Protein AF-A0A7S2PK66-F1 (afdb_monomer_lite)

Sequence (207 aa):
QGPIFVQNPDGTITEGVPAGLAGPPKPHRGRALGLGLGAAGDADSSSSRAASEPPAVSLQEEVDYMYTCHERIMLLLLLAQLSFEALYVLEYVLRIKDGTSAVELTAMYARLNPHPTLVTTILWGILTLEVVYGAVYYALAGQALWTKRSSSFKALANAGVVGIVGLALLAYVDKFNLIIFFAHLLSYLYARLHEDAAALRTGSCRG

Secondary structure (DSSP, 8-state):
-PPEEEE-TTS-EEEE--TT--PPPPP-----------------------S---HHHHHHHHHHHHHHHHHHHHHHHHHHHHHHHHHHHHHHHHHHHHSHHHHHHHHHTGGG---HHHHHHHHHHHHHHHHHHHHHHHHHHHHHHHH--HHHHHHHHHHHHHHHHHHHHHHHH-TTHHHHHHHHHHHHHHHHHHHHHHHHHHHTT--

Organism: NCBI:txid1333877

pLDDT: mean 77.22, std 13.09, range [43.47, 95.38]

Foldseek 3Di:
DDWDWDQDPVRDIDTDDPPPPPDDDDPDDDDDDDDDDDDDDDDDDPPPVDDDPPPVVVVVVVVVVVVVVVLVVLVVLLVVLVVLVVVVLVVLVVCLVVCVVLVVLCVVVVVVVDDSVVVSVVSVVLSVVLVVLSVVLVVLVVVCSVVVDPVSVVVSLVSLVVVLVSLVVVCVSDVSSVVSNVSSVVSNVSSVVVVVVVVVVVVVVPD

Radius of gyration: 30.43 Å; chains: 1; bounding box: 72×47×88 Å

Structure (mmCIF, N/CA/C/O backbone):
data_AF-A0A7S2PK66-F1
#
_entry.id   AF-A0A7S2PK66-F1
#
loop_
_atom_site.group_PDB
_atom_site.id
_atom_site.type_symbol
_atom_site.label_atom_id
_atom_site.label_alt_id
_atom_site.label_comp_id
_atom_site.label_asym_id
_atom_site.label_entity_id
_atom_site.label_seq_id
_atom_site.pdbx_PDB_ins_code
_atom_site.Cartn_x
_atom_site.Cartn_y
_atom_site.Cartn_z
_atom_site.occupancy
_atom_site.B_iso_or_equiv
_atom_site.auth_seq_id
_atom_site.auth_comp_id
_atom_site.auth_asym_id
_atom_site.auth_atom_id
_atom_site.pdbx_PDB_model_num
ATOM 1 N N . GLN A 1 1 ? -4.880 -1.751 51.197 1.00 59.69 1 GLN A N 1
ATOM 2 C CA . GLN A 1 1 ? -5.505 -3.076 51.008 1.00 59.69 1 GLN A CA 1
ATOM 3 C C . GLN A 1 1 ? -6.415 -2.948 49.801 1.00 59.69 1 GLN A C 1
ATOM 5 O O . GLN A 1 1 ? -7.199 -2.009 49.777 1.00 59.69 1 GLN A O 1
ATOM 10 N N . GLY A 1 2 ? -6.199 -3.759 48.765 1.00 70.44 2 GLY A N 1
ATOM 11 C CA . GLY A 1 2 ? -7.021 -3.725 47.551 1.00 70.44 2 GLY A CA 1
ATOM 12 C C . GLY A 1 2 ? -8.362 -4.445 47.751 1.00 70.44 2 GLY A C 1
ATOM 13 O O . GLY A 1 2 ? -8.483 -5.211 48.711 1.00 70.44 2 GLY A O 1
ATOM 14 N N . PRO A 1 3 ? -9.356 -4.198 46.883 1.00 74.88 3 PRO A N 1
ATOM 15 C CA . PRO A 1 3 ? -10.646 -4.882 46.930 1.00 74.88 3 PRO A CA 1
ATOM 16 C C . PRO A 1 3 ? -10.481 -6.390 46.682 1.00 74.88 3 PRO A C 1
ATOM 18 O O . PRO A 1 3 ? -9.683 -6.807 45.840 1.00 74.88 3 PRO A O 1
ATOM 21 N N . ILE A 1 4 ? -11.220 -7.206 47.438 1.00 79.38 4 ILE A N 1
ATOM 22 C CA . ILE A 1 4 ? -11.248 -8.667 47.298 1.00 79.38 4 ILE A CA 1
ATOM 23 C C . ILE A 1 4 ? -12.505 -9.029 46.512 1.00 79.38 4 ILE A C 1
ATOM 25 O O . ILE A 1 4 ? -13.609 -8.673 46.915 1.00 79.38 4 ILE A O 1
ATOM 29 N N . PHE A 1 5 ? -12.351 -9.754 45.409 1.00 86.56 5 PHE A N 1
ATOM 30 C CA . PHE A 1 5 ? -13.468 -10.230 44.596 1.00 86.56 5 PHE A CA 1
ATOM 31 C C . PHE A 1 5 ? -13.698 -11.719 44.848 1.00 86.56 5 PHE A C 1
ATOM 33 O O . PHE A 1 5 ? -12.747 -12.501 44.864 1.00 86.56 5 PHE A O 1
ATOM 40 N N . VAL A 1 6 ? -14.957 -12.106 45.051 1.00 87.56 6 VAL A N 1
ATOM 41 C CA . VAL A 1 6 ? -15.369 -13.498 45.260 1.00 87.56 6 VAL A CA 1
ATOM 42 C C . VAL A 1 6 ? -16.251 -13.918 44.092 1.00 87.56 6 VAL A C 1
ATOM 44 O O . VAL A 1 6 ? -17.258 -13.268 43.807 1.00 87.56 6 VAL A O 1
ATOM 47 N N . GLN A 1 7 ? -15.856 -14.992 43.411 1.00 89.00 7 GLN A N 1
ATOM 48 C CA . GLN A 1 7 ? -16.628 -15.590 42.328 1.00 89.00 7 GLN A CA 1
ATOM 49 C C . GLN A 1 7 ? -17.622 -16.596 42.911 1.00 89.00 7 GLN A C 1
ATOM 51 O O . GLN A 1 7 ? -17.240 -17.546 43.597 1.00 89.00 7 GLN A O 1
ATOM 56 N N . ASN A 1 8 ? -18.902 -16.361 42.657 1.00 81.19 8 ASN A N 1
ATOM 57 C CA . ASN A 1 8 ? -19.990 -17.234 43.064 1.00 81.19 8 ASN A CA 1
ATOM 58 C C . ASN A 1 8 ? -20.098 -18.436 42.108 1.00 81.19 8 ASN A C 1
ATOM 60 O O . ASN A 1 8 ? -19.676 -18.358 40.952 1.00 81.19 8 ASN A O 1
ATOM 64 N N . PRO A 1 9 ? -20.689 -19.559 42.554 1.00 83.06 9 PRO A N 1
ATOM 65 C CA . PRO A 1 9 ? -20.838 -20.766 41.735 1.00 83.06 9 PRO A CA 1
ATOM 66 C C . PRO A 1 9 ? -21.736 -20.588 40.498 1.00 83.06 9 PRO A C 1
ATOM 68 O O . PRO A 1 9 ? -21.738 -21.446 39.621 1.00 83.06 9 PRO A O 1
ATOM 71 N N . ASP A 1 10 ? -22.490 -19.490 40.408 1.00 81.06 10 ASP A N 1
ATOM 72 C CA . ASP A 1 10 ? -23.279 -19.095 39.235 1.00 81.06 10 ASP A CA 1
ATOM 73 C C . ASP A 1 10 ? -22.461 -18.309 38.186 1.00 81.06 10 ASP A C 1
ATOM 75 O O . ASP A 1 10 ? -22.999 -17.912 37.152 1.00 81.06 10 ASP A O 1
ATOM 79 N N . GLY A 1 11 ? -21.166 -18.084 38.440 1.00 84.06 11 GLY A N 1
ATOM 80 C CA . GLY A 1 11 ? -20.255 -17.326 37.582 1.00 84.06 11 GLY A CA 1
ATOM 81 C C . GLY A 1 11 ? -20.284 -15.814 37.812 1.00 84.06 11 GLY A C 1
ATOM 82 O O . GLY A 1 11 ? -19.521 -15.090 37.170 1.00 84.06 11 GLY A O 1
ATOM 83 N N . THR A 1 12 ? -21.120 -15.311 38.724 1.00 82.00 12 THR A N 1
ATOM 84 C CA . THR A 1 12 ? -21.140 -13.883 39.068 1.00 82.00 12 THR A CA 1
ATOM 85 C C . THR A 1 12 ? -19.968 -13.518 39.980 1.00 82.00 12 THR A C 1
ATOM 87 O O . THR A 1 12 ? -19.539 -14.312 40.815 1.00 82.00 12 THR A O 1
ATOM 90 N N . ILE A 1 13 ? -19.426 -12.306 39.831 1.00 85.88 13 ILE A N 1
ATOM 91 C CA . ILE A 1 13 ? -18.350 -11.790 40.688 1.00 85.88 13 ILE A CA 1
ATOM 92 C C . ILE A 1 13 ? -18.956 -10.767 41.647 1.00 85.88 13 ILE A C 1
ATOM 94 O O . ILE A 1 13 ? -19.500 -9.750 41.217 1.00 85.88 13 ILE A O 1
ATOM 98 N N . THR A 1 14 ? -18.855 -11.032 42.946 1.00 83.62 14 THR A N 1
ATOM 99 C CA . THR A 1 14 ? -19.291 -10.120 44.011 1.00 83.62 14 THR A CA 1
ATOM 100 C C . THR A 1 14 ? -18.091 -9.541 44.749 1.00 83.62 14 THR A C 1
ATOM 102 O O . THR A 1 14 ? -17.158 -10.260 45.104 1.00 83.62 14 THR A O 1
ATOM 105 N N . GLU A 1 15 ? -18.105 -8.230 44.983 1.00 85.12 15 GLU A N 1
ATOM 106 C CA . GLU A 1 15 ? -17.088 -7.556 45.790 1.00 85.12 15 GLU A CA 1
ATOM 107 C C . GLU A 1 15 ? -17.267 -7.940 47.267 1.00 85.12 15 GLU A C 1
ATOM 109 O O . GLU A 1 15 ? -18.324 -7.730 47.867 1.00 85.12 15 GLU A O 1
ATOM 114 N N . GLY A 1 16 ? -16.237 -8.551 47.846 1.00 74.38 16 GLY A N 1
ATOM 115 C CA . GLY A 1 16 ? -16.213 -8.966 49.238 1.00 74.38 16 GLY A CA 1
ATOM 116 C C . GLY A 1 16 ? -15.968 -7.767 50.143 1.00 74.38 16 GLY A C 1
ATOM 117 O O . GLY A 1 16 ? -14.836 -7.309 50.286 1.00 74.38 16 GLY A O 1
ATOM 118 N N . VAL A 1 17 ? -17.025 -7.273 50.788 1.00 72.69 17 VAL A N 1
ATOM 119 C CA . VAL A 1 17 ? -16.893 -6.253 51.833 1.00 72.69 17 VAL A CA 1
ATOM 120 C C . VAL A 1 17 ? -16.453 -6.942 53.132 1.00 72.69 17 VAL A C 1
ATOM 122 O O . VAL A 1 17 ? -17.151 -7.846 53.599 1.00 72.69 17 VAL A O 1
ATOM 125 N N . PRO A 1 18 ? -15.313 -6.559 53.738 1.00 72.06 18 PRO A N 1
ATOM 126 C CA . PRO A 1 18 ? -14.861 -7.151 54.991 1.00 72.06 18 PRO A CA 1
ATOM 127 C C . PRO A 1 18 ? -15.897 -6.949 56.104 1.00 72.06 18 PRO A C 1
ATOM 129 O O . PRO A 1 18 ? -16.514 -5.886 56.236 1.00 72.06 18 PRO A O 1
ATOM 132 N N . ALA A 1 19 ? -16.084 -7.994 56.914 1.00 63.22 19 ALA A N 1
ATOM 133 C CA . ALA A 1 19 ? -17.035 -8.005 58.017 1.00 63.22 19 ALA A CA 1
ATOM 134 C C . ALA A 1 19 ? -16.718 -6.864 59.002 1.00 63.22 19 ALA A C 1
ATOM 136 O O . ALA A 1 19 ? -15.678 -6.867 59.654 1.00 63.22 19 ALA A O 1
ATOM 137 N N . GLY A 1 20 ? -17.606 -5.868 59.070 1.00 68.81 20 GLY A N 1
ATOM 138 C CA . GLY A 1 20 ? -17.443 -4.672 59.907 1.00 68.81 20 GLY A CA 1
ATOM 139 C C . GLY A 1 20 ? -17.712 -3.355 59.179 1.00 68.81 20 GLY A C 1
ATOM 140 O O . GLY A 1 20 ? -18.005 -2.360 59.835 1.00 68.81 20 GLY A O 1
ATOM 141 N N . LEU A 1 21 ? -17.702 -3.350 57.840 1.00 65.38 21 LEU A N 1
ATOM 142 C CA . LEU A 1 21 ? -18.060 -2.185 57.018 1.00 65.38 21 LEU A CA 1
ATOM 143 C C . LEU A 1 21 ? -19.457 -2.333 56.391 1.00 65.38 21 LEU A C 1
ATOM 145 O O . LEU A 1 21 ? -19.668 -2.076 55.207 1.00 65.38 21 LEU A O 1
ATOM 149 N N . ALA A 1 22 ? -20.431 -2.789 57.182 1.00 60.12 22 ALA A N 1
ATOM 150 C CA . ALA A 1 22 ? -21.821 -2.823 56.746 1.00 60.12 22 ALA A CA 1
ATOM 151 C C . ALA A 1 22 ? -22.315 -1.378 56.586 1.00 60.12 22 ALA A C 1
ATOM 153 O O . ALA A 1 22 ? -22.625 -0.698 57.565 1.00 60.12 22 ALA A O 1
ATOM 154 N N . GLY A 1 23 ? -22.332 -0.891 55.344 1.00 67.44 23 GLY A N 1
ATOM 155 C CA . GLY A 1 23 ? -22.943 0.389 55.017 1.00 67.44 23 GLY A CA 1
ATOM 156 C C . GLY A 1 23 ? -24.404 0.426 55.487 1.00 67.44 23 GLY A C 1
ATOM 157 O O . GLY A 1 23 ? -25.046 -0.627 55.579 1.00 67.44 23 GLY A O 1
ATOM 158 N N . PRO A 1 24 ? -24.940 1.618 55.802 1.00 74.00 24 PRO A N 1
ATOM 159 C CA . PRO A 1 24 ? -26.309 1.762 56.279 1.00 74.00 24 PRO A CA 1
ATOM 160 C C . PRO A 1 24 ? -27.291 1.072 55.317 1.00 74.00 24 PRO A C 1
ATOM 162 O O . PRO A 1 24 ? -27.110 1.155 54.096 1.00 74.00 24 PRO A O 1
ATOM 165 N N . PRO A 1 25 ? -28.312 0.368 55.842 1.00 61.62 25 PRO A N 1
ATOM 166 C CA . PRO A 1 25 ? -29.225 -0.430 55.035 1.00 61.62 25 PRO A CA 1
ATOM 167 C C . PRO A 1 25 ? -29.862 0.447 53.956 1.00 61.62 25 PRO A C 1
ATOM 169 O O . PRO A 1 25 ? -30.514 1.449 54.260 1.00 61.62 25 PRO A O 1
ATOM 172 N N . LYS A 1 26 ? -29.650 0.087 52.681 1.00 62.00 26 LYS A N 1
ATOM 173 C CA . LYS A 1 26 ? -30.257 0.808 51.558 1.00 62.00 26 LYS A CA 1
ATOM 174 C C . LYS A 1 26 ? -31.782 0.760 51.723 1.00 62.00 26 LYS A C 1
ATOM 176 O O . LYS A 1 26 ? -32.332 -0.336 51.849 1.00 62.00 26 LYS A O 1
ATOM 181 N N . PRO A 1 27 ? -32.477 1.911 51.719 1.00 59.19 27 PRO A N 1
ATOM 182 C CA . PRO A 1 27 ? -33.923 1.934 51.855 1.00 59.19 27 PRO A CA 1
ATOM 183 C C . PRO A 1 27 ? -34.558 1.216 50.662 1.00 59.19 27 PRO A C 1
ATOM 185 O O . PRO A 1 27 ? -34.257 1.504 49.502 1.00 59.19 27 PRO A O 1
ATOM 188 N N . HIS A 1 28 ? -35.440 0.267 50.968 1.00 52.75 28 HIS A N 1
ATOM 189 C CA . HIS A 1 28 ? -36.243 -0.477 50.007 1.00 52.75 28 HIS A CA 1
ATOM 190 C C . HIS A 1 28 ? -37.087 0.517 49.188 1.00 52.75 28 HIS A C 1
ATOM 192 O O . HIS A 1 28 ? -38.121 1.001 49.648 1.00 52.75 28 HIS A O 1
ATOM 198 N N . ARG A 1 29 ? -36.650 0.873 47.972 1.00 48.28 29 ARG A N 1
ATOM 199 C CA . ARG A 1 29 ? -37.466 1.687 47.060 1.00 48.28 29 ARG A CA 1
ATOM 200 C C . ARG A 1 29 ? -38.573 0.816 46.479 1.00 48.28 29 ARG A C 1
ATOM 202 O O . ARG A 1 29 ? -38.359 0.053 45.540 1.00 48.28 29 ARG A O 1
ATOM 209 N N . GLY A 1 30 ? -39.759 0.944 47.069 1.00 50.47 30 GLY A N 1
ATOM 210 C CA . GLY A 1 30 ? -41.009 0.487 46.484 1.00 50.47 30 GLY A CA 1
ATOM 211 C C . GLY A 1 30 ? -41.213 1.123 45.108 1.00 50.47 30 GLY A C 1
ATOM 212 O O . GLY A 1 30 ? -41.062 2.330 44.923 1.00 50.47 30 GLY A O 1
ATOM 213 N N . ARG A 1 31 ? -41.528 0.277 44.131 1.00 51.94 31 ARG A N 1
ATOM 214 C CA . ARG A 1 31 ? -41.859 0.642 42.755 1.00 51.94 31 ARG A CA 1
ATOM 215 C C . ARG A 1 31 ? -43.240 1.303 42.741 1.00 51.94 31 ARG A C 1
ATOM 217 O O . ARG A 1 31 ? -44.246 0.611 42.645 1.00 51.94 31 ARG A O 1
ATOM 224 N N . ALA A 1 32 ? -43.288 2.626 42.856 1.00 45.84 32 ALA A N 1
ATOM 225 C CA . ALA A 1 32 ? -44.510 3.398 42.659 1.00 45.84 32 ALA A CA 1
ATOM 226 C C . ALA A 1 32 ? -44.608 3.853 41.194 1.00 45.84 32 ALA A C 1
ATOM 228 O O . ALA A 1 32 ? -43.817 4.675 40.733 1.00 45.84 32 ALA A O 1
ATOM 229 N N . LEU A 1 33 ? -45.579 3.296 40.463 1.00 60.72 33 LEU A N 1
ATOM 230 C CA . LEU A 1 33 ? -46.135 3.931 39.270 1.00 60.72 33 LEU A CA 1
ATOM 231 C C . LEU A 1 33 ? -46.822 5.231 39.710 1.00 60.72 33 LEU A C 1
ATOM 233 O O . LEU A 1 33 ? -47.706 5.189 40.561 1.00 60.72 33 LEU A O 1
ATOM 237 N N . GLY A 1 34 ? -46.459 6.359 39.105 1.00 43.47 34 GLY A N 1
ATOM 238 C CA . GLY A 1 34 ? -47.130 7.634 39.337 1.00 43.47 34 GLY A CA 1
ATOM 239 C C . GLY A 1 34 ? -46.937 8.589 38.166 1.00 43.47 34 GLY A C 1
ATOM 240 O O . GLY A 1 34 ? -45.883 9.203 38.035 1.00 43.47 34 GLY A O 1
ATOM 241 N N . LEU A 1 35 ? -47.967 8.698 37.321 1.00 59.19 35 LEU A N 1
ATOM 242 C CA . LEU A 1 35 ? -48.220 9.868 36.477 1.00 59.19 35 LEU A CA 1
ATOM 243 C C . LEU A 1 35 ? -48.349 11.108 37.376 1.00 59.19 35 LEU A C 1
ATOM 245 O O . LEU A 1 35 ? -49.128 11.079 38.327 1.00 59.19 35 LEU A O 1
ATOM 249 N N . GLY A 1 36 ? -47.673 12.209 37.046 1.00 43.66 36 GLY A N 1
ATOM 250 C CA . GLY A 1 36 ? -47.864 13.474 37.757 1.00 43.66 36 GLY A CA 1
ATOM 251 C C . GLY A 1 36 ? -47.135 14.648 37.114 1.00 43.66 36 GLY A C 1
ATOM 252 O O . GLY A 1 36 ? -45.916 14.744 37.192 1.00 43.66 36 GLY A O 1
ATOM 253 N N . LEU A 1 37 ? -47.909 15.526 36.474 1.00 51.34 37 LEU A N 1
ATOM 254 C CA . LEU A 1 37 ? -47.518 16.845 35.980 1.00 51.34 37 LEU A CA 1
ATOM 255 C C . LEU A 1 37 ? -46.999 17.758 37.111 1.00 51.34 37 LEU A C 1
ATOM 257 O O . LEU A 1 37 ? -47.689 17.925 38.109 1.00 51.34 37 LEU A O 1
ATOM 261 N N . GLY A 1 38 ? -45.882 18.445 36.841 1.00 53.97 38 GLY A N 1
ATOM 262 C CA . GLY A 1 38 ? -45.614 19.841 37.222 1.00 53.97 38 GLY A CA 1
ATOM 263 C C . GLY A 1 38 ? -45.239 20.160 38.676 1.00 53.97 38 GLY A C 1
ATOM 264 O O . GLY A 1 38 ? -46.051 20.009 39.575 1.00 53.97 38 GLY A O 1
ATOM 265 N N . ALA A 1 39 ? -44.053 20.750 38.870 1.00 46.81 39 ALA A N 1
ATOM 266 C CA . ALA A 1 39 ? -43.818 21.872 39.791 1.00 46.81 39 ALA A CA 1
ATOM 267 C C . ALA A 1 39 ? -42.381 22.397 39.625 1.00 46.81 39 ALA A C 1
ATOM 269 O O . ALA A 1 39 ? -41.418 21.644 39.751 1.00 46.81 39 ALA A O 1
ATOM 270 N N . ALA A 1 40 ? -42.260 23.693 39.335 1.00 59.94 40 ALA A N 1
ATOM 271 C CA . ALA A 1 40 ? -41.018 24.448 39.416 1.00 59.94 40 ALA A CA 1
ATOM 272 C C . ALA A 1 40 ? -40.634 24.639 40.891 1.00 59.94 40 ALA A C 1
ATOM 274 O O . ALA A 1 40 ? -41.476 25.026 41.702 1.00 59.94 40 ALA A O 1
ATOM 275 N N . GLY A 1 41 ? -39.378 24.360 41.230 1.00 51.97 41 GLY A N 1
ATOM 276 C CA . GLY A 1 41 ? -38.844 24.521 42.576 1.00 51.97 41 GLY A CA 1
ATOM 277 C C . GLY A 1 41 ? -37.328 24.618 42.524 1.00 51.97 41 GLY A C 1
ATOM 278 O O . GLY A 1 41 ? -36.650 23.615 42.314 1.00 51.97 41 GLY A O 1
ATOM 279 N N . ASP A 1 42 ? -36.832 25.842 42.688 1.00 69.62 42 ASP A N 1
ATOM 280 C CA . ASP A 1 42 ? -35.427 26.166 42.902 1.00 69.62 42 ASP A CA 1
ATOM 281 C C . ASP A 1 42 ? -34.927 25.502 44.192 1.00 69.62 42 ASP A C 1
ATOM 283 O O . ASP A 1 42 ? -35.502 25.696 45.265 1.00 69.62 42 ASP A O 1
ATOM 287 N N . ALA A 1 43 ? -33.853 24.718 44.094 1.00 52.91 43 ALA A N 1
ATOM 288 C CA . ALA A 1 43 ? -33.104 24.242 45.250 1.00 52.91 43 ALA A CA 1
ATOM 289 C C . ALA A 1 43 ? -31.649 23.959 44.855 1.00 52.91 43 ALA A C 1
ATOM 291 O O . ALA A 1 43 ? -31.371 23.109 44.007 1.00 52.91 43 ALA A O 1
ATOM 292 N N . ASP A 1 44 ? -30.738 24.683 45.504 1.00 59.91 44 ASP A N 1
ATOM 293 C CA . ASP A 1 44 ? -29.287 24.536 45.433 1.00 59.91 44 ASP A CA 1
ATOM 294 C C . ASP A 1 44 ? -28.853 23.078 45.645 1.00 59.91 44 ASP A C 1
ATOM 296 O O . ASP A 1 44 ? -28.822 22.556 46.762 1.00 59.91 44 ASP A O 1
ATOM 300 N N . SER A 1 45 ? -28.484 22.412 44.551 1.00 51.44 45 SER A N 1
ATOM 301 C CA . SER A 1 45 ? -27.848 21.100 44.581 1.00 51.44 45 SER A CA 1
ATOM 302 C C . SER A 1 45 ? -26.336 21.289 44.612 1.00 51.44 45 SER A C 1
ATOM 304 O O . SER A 1 45 ? -25.671 21.447 43.588 1.00 51.44 45 SER A O 1
ATOM 306 N N . SER A 1 46 ? -25.785 21.266 45.823 1.00 50.69 46 SER A N 1
ATOM 307 C CA . SER A 1 46 ? -24.373 20.984 46.037 1.00 50.69 46 SER A CA 1
ATOM 308 C C . SER A 1 46 ? -24.052 19.615 45.429 1.00 50.69 46 SER A C 1
ATOM 310 O O . SER A 1 46 ? -24.570 18.569 45.832 1.00 50.69 46 SER A O 1
ATOM 312 N N . SER A 1 47 ? -23.205 19.647 44.404 1.00 47.56 47 SER A N 1
ATOM 313 C CA . SER A 1 47 ? -22.743 18.526 43.592 1.00 47.56 47 SER A CA 1
ATOM 314 C C . SER A 1 47 ? -21.851 17.575 44.395 1.00 47.56 47 SER A C 1
ATOM 316 O O . SER A 1 47 ? -20.654 17.426 44.167 1.00 47.56 47 SER A O 1
ATOM 318 N N . SER A 1 48 ? -22.467 16.859 45.328 1.00 48.56 48 SER A N 1
ATOM 319 C CA . SER A 1 48 ? -21.951 15.609 45.878 1.00 48.56 48 SER A CA 1
ATOM 320 C C . SER A 1 48 ? -22.100 14.526 44.809 1.00 48.56 48 SER A C 1
ATOM 322 O O . SER A 1 48 ? -22.994 13.684 44.827 1.00 48.56 48 SER A O 1
ATOM 324 N N . ARG A 1 49 ? -21.193 14.574 43.830 1.00 51.03 49 ARG A N 1
ATOM 325 C CA . ARG A 1 49 ? -20.978 13.566 42.785 1.00 51.03 49 ARG A CA 1
ATOM 326 C C . ARG A 1 49 ? -20.331 12.325 43.422 1.00 51.03 49 ARG A C 1
ATOM 328 O O . ARG A 1 49 ? -19.228 11.923 43.080 1.00 51.03 49 ARG A O 1
ATOM 335 N N . ALA A 1 50 ? -20.984 11.770 44.439 1.00 54.28 50 ALA A N 1
ATOM 336 C CA . ALA A 1 50 ? -20.545 10.585 45.146 1.00 54.28 50 ALA A CA 1
ATOM 337 C C . ALA A 1 50 ? -21.242 9.364 44.543 1.00 54.28 50 ALA A C 1
ATOM 339 O O . ALA A 1 50 ? -22.384 9.043 44.856 1.00 54.28 50 ALA A O 1
ATOM 340 N N . ALA A 1 51 ? -20.476 8.694 43.684 1.00 58.25 51 ALA A N 1
ATOM 341 C CA . ALA A 1 51 ? -20.354 7.245 43.673 1.00 58.25 51 ALA A CA 1
ATOM 342 C C . ALA A 1 51 ? -21.645 6.449 43.436 1.00 58.25 51 ALA A C 1
ATOM 344 O O . ALA A 1 51 ? -22.173 5.812 44.340 1.00 58.25 51 ALA A O 1
ATOM 345 N N . SER A 1 52 ? -22.097 6.400 42.185 1.00 56.50 52 SER A N 1
ATOM 346 C CA . SER A 1 52 ? -22.481 5.142 41.523 1.00 56.50 52 SER A CA 1
ATOM 347 C C . SER A 1 52 ? -22.488 5.374 40.009 1.00 56.50 52 SER A C 1
ATOM 349 O O . SER A 1 52 ? -23.510 5.163 39.359 1.00 56.50 52 SER A O 1
ATOM 351 N N . GLU A 1 53 ? -21.398 5.893 39.430 1.00 57.16 53 GLU A N 1
ATOM 352 C CA . GLU A 1 53 ? -21.271 5.797 37.973 1.00 57.16 53 GLU A CA 1
ATOM 353 C C . GLU A 1 53 ? -21.179 4.304 37.625 1.00 57.16 53 GLU A C 1
ATOM 355 O O . GLU A 1 53 ? -20.330 3.601 38.180 1.00 57.16 53 GLU A O 1
ATOM 360 N N . PRO A 1 54 ? -22.102 3.774 36.806 1.00 62.28 54 PRO A N 1
ATOM 361 C CA . PRO A 1 54 ? -22.087 2.368 36.453 1.00 62.28 54 PRO A CA 1
ATOM 362 C C . PRO A 1 54 ? -20.778 2.075 35.700 1.00 62.28 54 PRO A C 1
ATOM 364 O O . PRO A 1 54 ? -20.526 2.717 34.678 1.00 62.28 54 PRO A O 1
ATOM 367 N N . PRO A 1 55 ? -19.964 1.096 36.142 1.00 67.44 55 PRO A N 1
ATOM 368 C CA . PRO A 1 55 ? -18.649 0.795 35.554 1.00 67.44 55 PRO A CA 1
ATOM 369 C C . PRO A 1 55 ? -18.707 0.411 34.063 1.00 67.44 55 PRO A C 1
ATOM 371 O O . PRO A 1 55 ? -17.688 0.359 33.384 1.00 67.44 55 PRO A O 1
ATOM 374 N N . ALA A 1 56 ? -19.907 0.162 33.531 1.00 65.88 56 ALA A N 1
ATOM 375 C CA . ALA A 1 56 ? -20.134 -0.084 32.115 1.00 65.88 56 ALA A CA 1
ATOM 376 C C . ALA A 1 56 ? -19.920 1.161 31.232 1.00 65.88 56 ALA A C 1
ATOM 378 O O . ALA A 1 56 ? -19.499 1.014 30.089 1.00 65.88 56 ALA A O 1
ATOM 379 N N . VAL A 1 57 ? -20.181 2.375 31.739 1.00 75.88 57 VAL A N 1
ATOM 380 C CA . VAL A 1 57 ? -20.064 3.606 30.932 1.00 75.88 57 VAL A CA 1
ATOM 381 C C . VAL A 1 57 ? -18.598 4.001 30.738 1.00 75.88 57 VAL A C 1
ATOM 383 O O . VAL A 1 57 ? -18.213 4.354 29.627 1.00 75.88 57 VAL A O 1
ATOM 386 N N . SER A 1 58 ? -17.753 3.844 31.765 1.00 79.50 58 SER A N 1
ATOM 387 C CA . SER A 1 58 ? -16.320 4.163 31.660 1.00 79.50 58 SER A CA 1
ATOM 388 C C . SER A 1 58 ? -15.570 3.219 30.716 1.00 79.50 58 SER A C 1
ATOM 390 O O . SER A 1 58 ? -14.691 3.655 29.980 1.00 79.50 58 SER A O 1
ATOM 392 N N . LEU A 1 59 ? -15.936 1.930 30.690 1.00 79.06 59 LEU A N 1
ATOM 393 C CA . LEU A 1 59 ? -15.333 0.953 29.775 1.00 79.06 59 LEU A CA 1
ATOM 394 C C . LEU A 1 59 ? -15.636 1.267 28.308 1.00 79.06 59 LEU A C 1
ATOM 396 O O . LEU A 1 59 ? -14.796 1.048 27.438 1.00 79.06 59 LEU A O 1
ATOM 400 N N . GLN A 1 60 ? -16.835 1.766 28.024 1.00 80.19 60 GLN A N 1
ATOM 401 C CA . GLN A 1 60 ? -17.249 2.068 26.660 1.00 80.19 60 GLN A CA 1
ATOM 402 C C . GLN A 1 60 ? -16.515 3.302 26.117 1.00 80.19 60 GLN A C 1
ATOM 404 O O . GLN A 1 60 ? -16.046 3.285 24.982 1.00 80.19 60 GLN A O 1
ATOM 409 N N . GLU A 1 61 ? -16.310 4.312 26.965 1.00 85.25 61 GLU A N 1
A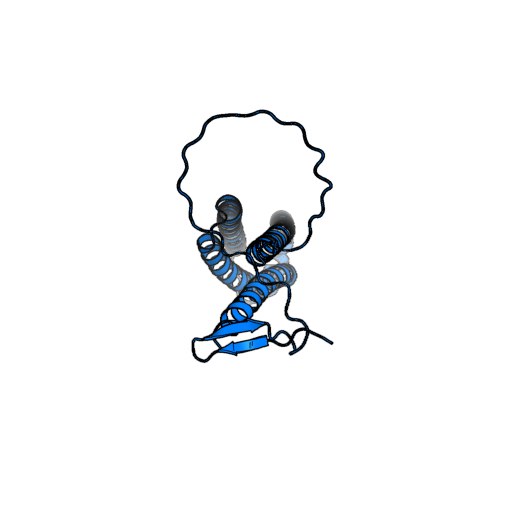TOM 410 C CA . GLU A 1 61 ? -15.527 5.506 26.633 1.00 85.25 61 GLU A CA 1
ATOM 411 C C . GLU A 1 61 ? -14.034 5.190 26.420 1.00 85.25 61 GLU A C 1
ATOM 413 O O . GLU A 1 61 ? -13.412 5.705 25.488 1.00 85.25 61 GLU A O 1
ATOM 418 N N . GLU A 1 62 ? -13.462 4.281 27.217 1.00 81.00 62 GLU A N 1
ATOM 419 C CA . GLU A 1 62 ? -12.075 3.830 27.046 1.00 81.00 62 GLU A CA 1
ATOM 420 C C . GLU A 1 62 ? -11.876 3.068 25.724 1.00 81.00 62 GLU A C 1
ATOM 422 O O . GLU A 1 62 ? -10.892 3.284 25.007 1.00 81.00 62 GLU A O 1
ATOM 427 N N . VAL A 1 63 ? -12.834 2.210 25.358 1.00 80.12 63 VAL A N 1
ATOM 428 C CA . VAL A 1 63 ? -12.815 1.482 24.083 1.00 80.12 63 VAL A CA 1
ATOM 429 C C . VAL A 1 63 ? -12.920 2.445 22.902 1.00 80.12 63 VAL A C 1
ATOM 431 O O . VAL A 1 63 ? -12.130 2.331 21.960 1.00 80.12 63 VAL A O 1
ATOM 434 N N . ASP A 1 64 ? -13.830 3.416 22.962 1.00 81.56 64 ASP A N 1
ATOM 435 C CA . ASP A 1 64 ? -13.989 4.415 21.905 1.00 81.56 64 ASP A CA 1
ATOM 436 C C . ASP A 1 64 ? -12.718 5.256 21.738 1.00 81.56 64 ASP A C 1
ATOM 438 O O . ASP A 1 64 ? -12.257 5.437 20.610 1.00 81.56 64 ASP A O 1
ATOM 442 N N . TYR A 1 65 ? -12.077 5.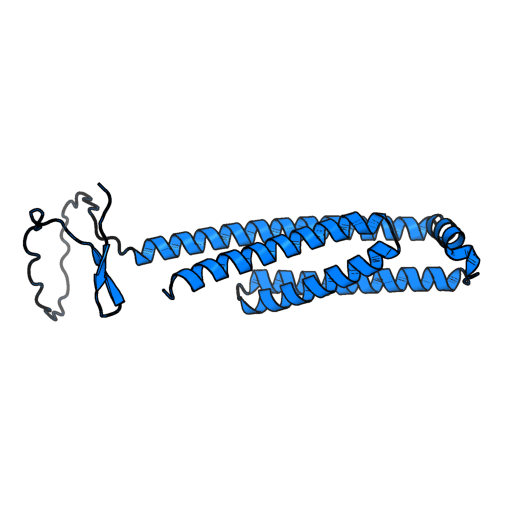675 22.835 1.00 84.25 65 TYR A N 1
ATOM 443 C CA . TYR A 1 65 ? -10.799 6.392 22.788 1.00 84.25 65 TYR A CA 1
ATOM 444 C C . TYR A 1 65 ? -9.691 5.578 22.101 1.00 84.25 65 TYR A C 1
ATOM 446 O O . TYR A 1 65 ? -8.937 6.104 21.270 1.00 84.25 65 TYR A O 1
ATOM 454 N N . MET A 1 66 ? -9.599 4.279 22.404 1.00 81.06 66 MET A N 1
ATOM 455 C CA . MET A 1 66 ? -8.649 3.394 21.730 1.00 81.06 66 MET A CA 1
ATOM 456 C C . MET A 1 66 ? -8.920 3.303 20.226 1.00 81.06 66 MET A C 1
ATOM 458 O O . MET A 1 66 ? -7.961 3.340 19.449 1.00 81.06 66 MET A O 1
ATOM 462 N N . TYR A 1 67 ? -10.186 3.232 19.804 1.00 80.88 67 TYR A N 1
ATOM 463 C CA . TYR A 1 67 ? -10.546 3.192 18.384 1.00 80.88 67 TYR A CA 1
ATOM 464 C C . TYR A 1 67 ? -10.130 4.464 17.644 1.00 80.88 67 TYR A C 1
ATOM 466 O O . TYR A 1 67 ? -9.528 4.368 16.572 1.00 80.88 67 TYR A O 1
ATOM 474 N N . THR A 1 68 ? -10.364 5.648 18.214 1.00 84.88 68 THR A N 1
ATOM 475 C CA . THR A 1 68 ? -9.970 6.918 17.578 1.00 84.88 68 THR A CA 1
ATOM 476 C C . THR A 1 68 ? -8.457 7.040 17.436 1.00 84.88 68 THR A C 1
ATOM 478 O O . THR A 1 68 ? -7.965 7.589 16.447 1.00 84.88 68 THR A O 1
ATOM 481 N N . CYS A 1 69 ? -7.701 6.528 18.409 1.00 87.88 69 CYS A N 1
ATOM 482 C CA . CYS A 1 69 ? -6.244 6.483 18.330 1.00 87.88 69 CYS A CA 1
ATOM 483 C C . CYS A 1 69 ? -5.774 5.576 17.180 1.00 87.88 69 CYS A C 1
ATOM 485 O O . CYS A 1 69 ? -4.959 5.992 16.354 1.00 87.88 69 CYS A O 1
ATOM 487 N N . HIS A 1 70 ? -6.351 4.377 17.062 1.00 82.56 70 HIS A N 1
ATOM 488 C CA . HIS A 1 70 ? -6.013 3.429 15.997 1.00 82.56 70 HIS A CA 1
ATOM 489 C C . HIS A 1 70 ? -6.399 3.941 14.608 1.00 82.56 70 HIS A C 1
ATOM 491 O O . HIS A 1 70 ? -5.625 3.779 13.665 1.00 82.56 70 HIS A O 1
ATOM 497 N N . GLU A 1 71 ? -7.543 4.618 14.479 1.00 86.50 71 GLU A N 1
ATOM 498 C CA . GLU A 1 71 ? -7.976 5.249 13.226 1.00 86.50 71 GLU A CA 1
ATOM 499 C C . GLU A 1 71 ? -6.931 6.261 12.728 1.00 86.50 71 GLU A C 1
ATOM 501 O O . GLU A 1 71 ? -6.550 6.242 11.556 1.00 86.50 71 GLU A O 1
ATOM 506 N N . ARG A 1 72 ? -6.395 7.097 13.630 1.00 89.88 72 ARG A N 1
ATOM 507 C CA . ARG A 1 72 ? -5.355 8.086 13.298 1.00 89.88 72 ARG A CA 1
ATOM 508 C C . ARG A 1 72 ? -4.038 7.436 12.900 1.00 89.88 72 ARG A C 1
ATOM 510 O O . ARG A 1 72 ? -3.434 7.865 11.920 1.00 89.88 72 ARG A O 1
ATOM 517 N N . ILE A 1 73 ? -3.590 6.420 13.640 1.00 87.25 73 ILE A N 1
ATOM 518 C CA . ILE A 1 73 ? -2.329 5.734 13.332 1.00 87.25 73 ILE A CA 1
ATOM 519 C C . ILE A 1 73 ? -2.436 5.021 11.985 1.00 87.25 73 ILE A C 1
ATOM 521 O O . ILE A 1 73 ? -1.545 5.173 11.154 1.00 87.25 73 ILE A O 1
ATOM 525 N N . MET A 1 74 ? -3.543 4.321 11.728 1.00 84.31 74 MET A N 1
ATOM 526 C CA . MET A 1 74 ? -3.769 3.655 10.447 1.00 84.31 74 MET A CA 1
ATOM 527 C C . MET A 1 74 ? -3.773 4.656 9.289 1.00 84.31 74 MET A C 1
ATOM 529 O O . MET A 1 74 ? -3.144 4.400 8.268 1.00 84.31 74 MET A O 1
ATOM 533 N N . LEU A 1 75 ? -4.424 5.810 9.452 1.00 89.75 75 LEU A N 1
ATOM 534 C CA . LEU A 1 75 ? -4.442 6.860 8.434 1.00 89.75 75 LEU A CA 1
ATOM 535 C C . LEU A 1 75 ? -3.042 7.430 8.163 1.00 89.75 75 LEU A C 1
ATOM 537 O O . LEU A 1 75 ? -2.673 7.600 7.003 1.00 89.75 75 LEU A O 1
ATOM 541 N N . LEU A 1 76 ? -2.245 7.688 9.205 1.00 89.94 76 LEU A N 1
ATOM 542 C CA . LEU A 1 76 ? -0.857 8.139 9.047 1.00 89.94 76 LEU A CA 1
ATOM 543 C C . LEU A 1 76 ? -0.006 7.104 8.308 1.00 89.94 76 LEU A C 1
ATOM 545 O O . LEU A 1 76 ? 0.766 7.466 7.422 1.00 89.94 76 LEU A O 1
ATOM 549 N N . LEU A 1 77 ? -0.181 5.825 8.639 1.00 84.69 77 LEU A N 1
ATOM 550 C CA . LEU A 1 77 ? 0.510 4.719 7.984 1.00 84.69 77 LEU A CA 1
ATOM 551 C C . LEU A 1 77 ? 0.130 4.629 6.502 1.00 84.69 77 LEU A C 1
ATOM 553 O O . LEU A 1 77 ? 1.002 4.514 5.647 1.00 84.69 77 LEU A O 1
ATOM 557 N N . LEU A 1 78 ? -1.163 4.767 6.197 1.00 87.62 78 LEU A N 1
ATOM 558 C CA . LEU A 1 78 ? -1.695 4.729 4.838 1.00 87.62 78 LEU A CA 1
ATOM 559 C C . LEU A 1 78 ? -1.162 5.889 3.983 1.00 87.62 78 LEU A C 1
ATOM 561 O O . LEU A 1 78 ? -0.798 5.689 2.827 1.00 87.62 78 LEU A O 1
ATOM 565 N N . LEU A 1 79 ? -1.082 7.094 4.560 1.00 91.50 79 LEU A N 1
ATOM 566 C CA . LEU A 1 79 ? -0.521 8.275 3.898 1.00 91.50 79 LEU A CA 1
ATOM 567 C C . LEU A 1 79 ? 0.985 8.150 3.667 1.00 91.50 79 LEU A C 1
ATOM 569 O O . LEU A 1 79 ? 1.466 8.516 2.598 1.00 91.50 79 LEU A O 1
ATOM 573 N N . ALA A 1 80 ? 1.724 7.634 4.650 1.00 86.19 80 ALA A N 1
ATOM 574 C CA . ALA A 1 80 ? 3.150 7.374 4.499 1.00 86.19 80 ALA A CA 1
ATOM 575 C C . ALA A 1 80 ? 3.405 6.312 3.420 1.00 86.19 80 ALA A C 1
ATOM 577 O O . ALA A 1 80 ? 4.290 6.471 2.588 1.00 86.19 80 ALA A O 1
ATOM 578 N N . GLN A 1 81 ? 2.601 5.251 3.382 1.00 86.75 81 GLN A N 1
ATOM 579 C CA . GLN A 1 81 ? 2.692 4.245 2.329 1.00 86.75 81 GLN A CA 1
ATOM 580 C C . GLN A 1 81 ? 2.405 4.856 0.950 1.00 86.75 81 GLN A C 1
ATOM 582 O O . GLN A 1 81 ? 3.184 4.656 0.022 1.00 86.75 81 GLN A O 1
ATOM 587 N N . LEU A 1 82 ? 1.342 5.662 0.837 1.00 89.12 82 LEU A N 1
ATOM 588 C CA . LEU A 1 82 ? 0.973 6.331 -0.413 1.00 89.12 82 LEU A CA 1
ATOM 589 C C . LEU A 1 82 ? 2.074 7.268 -0.905 1.00 89.12 82 LEU A C 1
ATOM 591 O O . LEU A 1 82 ? 2.329 7.341 -2.105 1.00 89.12 82 LEU A O 1
ATOM 595 N N . SER A 1 83 ? 2.739 7.986 0.003 1.00 90.19 83 SER A N 1
ATOM 596 C CA . SER A 1 83 ? 3.835 8.873 -0.379 1.00 90.19 83 SER A CA 1
ATOM 597 C C . SER A 1 83 ? 5.043 8.089 -0.892 1.00 90.19 83 SER A C 1
ATOM 599 O O . SER A 1 83 ? 5.610 8.478 -1.911 1.00 90.19 83 SER A O 1
ATOM 601 N N . PHE A 1 84 ? 5.402 6.963 -0.266 1.00 85.81 84 PHE A N 1
ATOM 602 C CA . PHE A 1 84 ? 6.471 6.096 -0.769 1.00 85.81 84 PHE A CA 1
ATOM 603 C C . PHE A 1 84 ? 6.130 5.466 -2.122 1.00 85.81 84 PHE A C 1
ATOM 605 O O . PHE A 1 84 ? 6.980 5.470 -3.011 1.00 85.81 84 PHE A O 1
ATOM 612 N N . GLU A 1 85 ? 4.900 4.984 -2.314 1.00 87.19 85 GLU A N 1
ATOM 613 C CA . GLU A 1 85 ? 4.449 4.450 -3.606 1.00 87.19 85 GLU A CA 1
ATOM 614 C C . GLU A 1 85 ? 4.461 5.524 -4.699 1.00 87.19 85 GLU A C 1
ATOM 616 O O . GLU A 1 85 ? 4.956 5.286 -5.798 1.00 87.19 85 GLU A O 1
ATOM 621 N N . ALA A 1 86 ? 3.989 6.738 -4.404 1.00 90.31 86 ALA A N 1
ATOM 622 C CA . ALA A 1 86 ? 4.010 7.841 -5.360 1.00 90.31 86 ALA A CA 1
ATOM 623 C C . ALA A 1 86 ? 5.439 8.249 -5.749 1.00 90.31 86 ALA A C 1
ATOM 625 O O . ALA A 1 86 ? 5.715 8.467 -6.930 1.00 90.31 86 ALA A O 1
ATOM 626 N N . LEU A 1 87 ? 6.353 8.327 -4.776 1.00 88.31 87 LEU A N 1
ATOM 627 C CA . LEU A 1 87 ? 7.770 8.591 -5.035 1.00 88.31 87 LEU A CA 1
ATOM 628 C C . LEU A 1 87 ? 8.399 7.476 -5.872 1.00 88.31 87 LEU A C 1
ATOM 630 O O . LEU A 1 87 ? 9.164 7.768 -6.787 1.00 88.31 87 LEU A O 1
ATOM 634 N N . TYR A 1 88 ? 8.045 6.219 -5.606 1.00 85.44 88 TYR A N 1
ATOM 635 C CA . TYR A 1 88 ? 8.516 5.085 -6.392 1.00 85.44 88 TYR A CA 1
ATOM 636 C C . TYR A 1 88 ? 8.024 5.137 -7.834 1.00 85.44 88 TYR A C 1
ATOM 638 O O . TYR A 1 88 ? 8.834 5.057 -8.751 1.00 85.44 88 TYR A O 1
ATOM 646 N N . VAL A 1 89 ? 6.721 5.331 -8.051 1.00 88.50 89 VAL A N 1
ATOM 647 C CA . VAL A 1 89 ? 6.140 5.462 -9.394 1.00 88.50 89 VAL A CA 1
ATOM 648 C C . VAL A 1 89 ? 6.792 6.623 -10.146 1.00 88.50 89 VAL A C 1
ATOM 650 O O . VAL A 1 89 ? 7.102 6.490 -11.330 1.00 88.50 89 VAL A O 1
ATOM 653 N N . LEU A 1 90 ? 7.049 7.745 -9.468 1.00 91.25 90 LEU A N 1
ATOM 654 C CA . LEU A 1 90 ? 7.738 8.892 -10.053 1.00 91.25 90 LEU A CA 1
ATOM 655 C C . LEU A 1 90 ? 9.169 8.539 -10.483 1.00 91.25 90 LEU A C 1
ATOM 657 O O . LEU A 1 90 ? 9.512 8.731 -11.648 1.00 91.25 90 LEU A O 1
ATOM 661 N N . GLU A 1 91 ? 9.981 8.003 -9.571 1.00 86.38 91 GLU A N 1
ATOM 662 C CA . GLU A 1 91 ? 11.350 7.544 -9.845 1.00 86.38 91 GLU A CA 1
ATOM 663 C C . GLU A 1 91 ? 11.383 6.502 -10.965 1.00 86.38 91 GLU A C 1
ATOM 665 O O . GLU A 1 91 ? 12.217 6.566 -11.866 1.00 86.38 91 GLU A O 1
ATOM 670 N N . TYR A 1 92 ? 10.438 5.567 -10.964 1.00 85.75 92 TYR A N 1
ATOM 671 C CA . TYR A 1 92 ? 10.335 4.517 -11.967 1.00 85.75 92 TYR A CA 1
ATOM 672 C C . TYR A 1 92 ? 10.009 5.087 -13.355 1.00 85.75 92 TYR A C 1
ATOM 674 O O . TYR A 1 92 ? 10.644 4.725 -14.347 1.00 85.75 92 TYR A O 1
ATOM 682 N N . VAL A 1 93 ? 9.072 6.037 -13.445 1.00 90.44 93 VAL A N 1
ATOM 683 C CA . VAL A 1 93 ? 8.756 6.737 -14.702 1.00 90.44 93 VAL A CA 1
ATOM 684 C C . VAL A 1 93 ? 9.942 7.573 -15.186 1.00 90.44 93 VAL A C 1
ATOM 686 O O . VAL A 1 93 ? 10.211 7.590 -16.390 1.00 90.44 93 VAL A O 1
ATOM 689 N N . LEU A 1 94 ? 10.660 8.246 -14.282 1.00 89.19 94 LEU A N 1
ATOM 690 C CA . LEU A 1 94 ? 11.876 8.994 -14.621 1.00 89.19 94 LEU A CA 1
ATOM 691 C C . LEU A 1 94 ? 12.956 8.057 -15.174 1.00 89.19 94 LEU A C 1
ATOM 693 O O . LEU A 1 94 ? 13.463 8.288 -16.269 1.00 89.19 94 LEU A O 1
ATOM 697 N N . ARG A 1 95 ? 13.204 6.925 -14.509 1.00 83.75 95 ARG A N 1
ATOM 698 C CA . ARG A 1 95 ? 14.150 5.892 -14.961 1.00 83.75 95 ARG A CA 1
ATOM 699 C C . ARG A 1 95 ? 13.806 5.307 -16.329 1.00 83.75 95 ARG A C 1
ATOM 701 O O . ARG A 1 95 ? 14.711 5.050 -17.122 1.00 83.75 95 ARG A O 1
ATOM 708 N N . ILE A 1 96 ? 12.520 5.098 -16.621 1.00 85.31 96 ILE A N 1
ATOM 709 C CA . ILE A 1 96 ? 12.074 4.652 -17.950 1.00 85.31 96 ILE A CA 1
ATOM 710 C C . ILE A 1 96 ? 12.323 5.735 -19.004 1.00 85.31 96 ILE A C 1
ATOM 712 O O . ILE A 1 96 ? 12.777 5.413 -20.102 1.00 85.31 96 ILE A O 1
ATOM 716 N N . LYS A 1 97 ? 12.033 7.005 -18.692 1.00 87.00 97 LYS A N 1
ATOM 717 C CA . LYS A 1 97 ? 12.219 8.128 -19.625 1.00 87.00 97 LYS A CA 1
ATOM 718 C C . LYS A 1 97 ? 13.685 8.386 -19.953 1.00 87.00 97 LYS A C 1
ATOM 720 O O . LYS A 1 97 ? 13.994 8.646 -21.112 1.00 87.00 97 LYS A O 1
ATOM 725 N N . ASP A 1 98 ? 14.561 8.278 -18.962 1.00 86.12 98 ASP A N 1
ATOM 726 C CA . ASP A 1 98 ? 15.993 8.530 -19.130 1.00 86.12 98 ASP A CA 1
ATOM 727 C C . ASP A 1 98 ? 16.697 7.417 -19.923 1.00 86.12 98 ASP A C 1
ATOM 729 O O . ASP A 1 98 ? 17.816 7.600 -20.401 1.00 86.12 98 ASP A O 1
ATOM 733 N N . GLY A 1 99 ? 16.061 6.249 -20.086 1.00 79.00 99 GLY A N 1
ATOM 734 C CA . GLY A 1 99 ? 16.565 5.125 -20.886 1.00 79.00 99 GLY A CA 1
ATOM 735 C C . GLY A 1 99 ? 17.798 4.421 -20.303 1.00 79.00 99 GLY A C 1
ATOM 736 O O . GLY A 1 99 ? 18.107 3.295 -20.689 1.00 79.00 99 GLY A O 1
ATOM 737 N N . THR A 1 100 ? 18.465 5.028 -19.322 1.00 78.38 100 THR A N 1
ATOM 738 C CA . THR A 1 100 ? 19.595 4.480 -18.559 1.00 78.38 100 THR A CA 1
ATOM 739 C C . THR A 1 100 ? 19.230 3.189 -17.835 1.00 78.38 100 THR A C 1
ATOM 741 O O . THR A 1 100 ? 20.021 2.247 -17.828 1.00 78.38 100 THR A O 1
ATOM 744 N N . SER A 1 101 ? 18.003 3.086 -17.317 1.00 68.19 101 SER A N 1
ATOM 745 C CA . SER A 1 101 ? 17.518 1.866 -16.664 1.00 68.19 101 SER A CA 1
ATOM 746 C C . SER A 1 101 ? 17.431 0.678 -17.623 1.00 68.19 101 SER A C 1
ATOM 748 O O . SER A 1 101 ? 17.809 -0.432 -17.255 1.00 68.19 101 SER A O 1
ATOM 750 N N . ALA A 1 102 ? 17.015 0.899 -18.875 1.00 70.62 102 ALA A N 1
ATOM 751 C CA . ALA A 1 102 ? 16.948 -0.171 -19.866 1.00 70.62 102 ALA A CA 1
ATOM 752 C C . ALA A 1 102 ? 18.342 -0.735 -20.170 1.00 70.62 102 ALA A C 1
ATOM 754 O O . ALA A 1 102 ? 18.480 -1.941 -20.358 1.00 70.62 102 ALA A O 1
ATOM 755 N N . VAL A 1 103 ? 19.380 0.105 -20.163 1.00 79.88 103 VAL A N 1
ATOM 756 C CA . VAL A 1 103 ? 20.765 -0.326 -20.396 1.00 79.88 103 VAL A CA 1
ATOM 757 C C . VAL A 1 103 ? 21.277 -1.182 -19.236 1.00 79.88 103 VAL A C 1
ATOM 759 O O . VAL A 1 103 ? 21.848 -2.243 -19.477 1.00 79.88 103 VAL A O 1
ATOM 762 N N . GLU A 1 104 ? 21.026 -0.781 -17.989 1.00 79.19 104 GLU A N 1
ATOM 763 C CA . GLU A 1 104 ? 21.457 -1.537 -16.803 1.00 79.19 104 GLU A CA 1
ATOM 764 C C . GLU A 1 104 ? 20.701 -2.868 -16.659 1.00 79.19 104 GLU A C 1
ATOM 766 O O . GLU A 1 104 ? 21.311 -3.910 -16.401 1.00 79.19 104 GLU A O 1
ATOM 771 N N . LEU A 1 105 ? 19.389 -2.871 -16.924 1.00 71.31 105 LEU A N 1
ATOM 772 C CA . LEU A 1 105 ? 18.585 -4.096 -16.916 1.00 71.31 105 LEU A CA 1
ATOM 773 C C . LEU A 1 105 ? 19.009 -5.043 -18.043 1.00 71.31 105 LEU A C 1
ATOM 775 O O . LEU A 1 105 ? 19.136 -6.247 -17.828 1.00 71.31 105 LEU A O 1
ATOM 779 N N . THR A 1 106 ? 19.283 -4.506 -19.235 1.00 76.44 106 THR A N 1
ATOM 780 C CA . THR A 1 106 ? 19.795 -5.296 -20.364 1.00 76.44 106 THR A CA 1
ATOM 781 C C . THR A 1 106 ? 21.189 -5.839 -20.063 1.00 76.44 106 THR A C 1
ATOM 783 O O . THR A 1 106 ? 21.487 -6.963 -20.454 1.00 76.44 106 THR A O 1
ATOM 786 N N . ALA A 1 107 ? 22.027 -5.110 -19.319 1.00 80.56 107 ALA A N 1
ATOM 787 C CA . ALA A 1 107 ? 23.325 -5.603 -18.867 1.00 80.56 107 ALA A CA 1
ATOM 788 C C . ALA A 1 107 ? 23.185 -6.743 -17.840 1.00 80.56 107 ALA A C 1
ATOM 790 O O . ALA A 1 107 ? 23.889 -7.747 -17.957 1.00 80.56 107 ALA A O 1
ATOM 791 N N . MET A 1 108 ? 22.246 -6.651 -16.888 1.00 77.75 108 MET A N 1
ATOM 792 C CA . MET A 1 108 ? 21.958 -7.749 -15.949 1.00 77.75 108 MET A CA 1
ATOM 793 C C . MET A 1 108 ? 21.376 -8.985 -16.647 1.00 77.75 108 MET A C 1
ATOM 795 O O . MET A 1 108 ? 21.765 -10.112 -16.343 1.00 77.75 108 MET A O 1
ATOM 799 N N . TYR A 1 109 ? 20.469 -8.785 -17.604 1.00 77.81 109 TYR A N 1
ATOM 800 C CA . TYR A 1 109 ? 19.793 -9.857 -18.343 1.00 77.81 109 TYR A CA 1
ATOM 801 C C . TYR A 1 109 ? 20.442 -10.173 -19.697 1.00 77.81 109 TYR A C 1
ATOM 803 O O . TYR A 1 109 ? 19.839 -10.861 -20.525 1.00 77.81 109 TYR A O 1
ATOM 811 N N . ALA A 1 110 ? 21.693 -9.752 -19.915 1.00 80.19 110 ALA A N 1
ATOM 812 C CA . ALA A 1 110 ? 22.406 -9.917 -21.185 1.00 80.19 110 ALA A CA 1
ATOM 813 C C . ALA A 1 110 ? 22.447 -11.379 -21.655 1.00 80.19 110 ALA A C 1
ATOM 815 O O . ALA A 1 110 ? 22.447 -11.668 -22.847 1.00 80.19 110 ALA A O 1
ATOM 816 N N . ARG A 1 111 ? 22.402 -12.328 -20.711 1.00 82.94 111 ARG A N 1
ATOM 817 C CA . ARG A 1 111 ? 22.407 -13.766 -20.995 1.00 82.94 111 ARG A CA 1
ATOM 818 C C . ARG A 1 111 ? 21.170 -14.254 -21.760 1.00 82.94 111 ARG A C 1
ATOM 820 O O . ARG A 1 111 ? 21.254 -15.291 -22.409 1.00 82.94 111 ARG A O 1
ATOM 827 N N . LEU A 1 112 ? 20.045 -13.538 -21.687 1.00 80.06 112 LEU A N 1
ATOM 828 C CA . LEU A 1 112 ? 18.802 -13.901 -22.377 1.00 80.06 112 LEU A CA 1
ATOM 829 C C . LEU A 1 112 ? 18.637 -13.211 -23.742 1.00 80.06 112 LEU A C 1
ATOM 831 O O . LEU A 1 112 ? 17.708 -13.564 -24.463 1.00 80.06 112 LEU A O 1
ATOM 835 N N . ASN A 1 113 ? 19.501 -12.248 -24.101 1.00 81.12 113 ASN A N 1
ATOM 836 C CA . ASN A 1 113 ? 19.369 -11.405 -25.301 1.00 81.12 113 ASN A CA 1
ATOM 837 C C . ASN A 1 113 ? 17.917 -10.950 -25.596 1.00 81.12 113 ASN A C 1
ATOM 839 O O . ASN A 1 113 ? 17.438 -11.122 -26.722 1.00 81.12 113 ASN A O 1
ATOM 843 N N . PRO A 1 114 ? 17.169 -10.415 -24.610 1.00 80.00 114 PRO A N 1
ATOM 844 C CA . PRO A 1 114 ? 15.794 -10.007 -24.857 1.00 80.00 114 PRO A CA 1
ATOM 845 C C . PRO A 1 114 ? 15.747 -8.809 -25.815 1.00 80.00 114 PRO A C 1
ATOM 847 O O . PRO A 1 114 ? 16.579 -7.904 -25.754 1.00 80.00 114 PRO A O 1
ATOM 850 N N . HIS A 1 115 ? 14.742 -8.787 -26.693 1.00 86.75 115 HIS A N 1
ATOM 851 C CA . HIS A 1 115 ? 14.515 -7.653 -27.587 1.00 86.75 115 HIS A CA 1
ATOM 852 C C . HIS A 1 115 ? 14.184 -6.401 -26.743 1.00 86.75 115 HIS A C 1
ATOM 854 O O . HIS A 1 115 ? 13.305 -6.483 -25.879 1.00 86.75 115 HIS A O 1
ATOM 860 N N . PRO A 1 116 ? 14.825 -5.238 -26.969 1.00 82.81 116 PRO A N 1
ATOM 861 C CA . PRO A 1 116 ? 14.705 -4.068 -26.087 1.00 82.81 116 PRO A CA 1
ATOM 862 C C . PRO A 1 116 ? 13.266 -3.552 -25.963 1.00 82.81 116 PRO A C 1
ATOM 864 O O . PRO A 1 116 ? 12.830 -3.155 -24.887 1.00 82.81 116 PRO A O 1
ATOM 867 N N . THR A 1 117 ? 12.491 -3.642 -27.046 1.00 85.75 117 THR A N 1
ATOM 868 C CA . THR A 1 117 ? 11.065 -3.286 -27.060 1.00 85.75 117 THR A CA 1
ATOM 869 C C . THR A 1 117 ? 10.239 -4.132 -26.094 1.00 85.75 117 THR A C 1
ATOM 871 O O . THR A 1 117 ? 9.365 -3.601 -25.417 1.00 85.75 117 THR A O 1
ATOM 874 N N . LEU A 1 118 ? 10.537 -5.430 -25.986 1.00 87.06 118 LEU A N 1
ATOM 875 C CA . LEU A 1 118 ? 9.815 -6.355 -25.115 1.00 87.06 118 LEU A CA 1
ATOM 876 C C . LEU A 1 118 ? 10.083 -6.035 -23.639 1.00 87.06 118 LEU A C 1
ATOM 878 O O . LEU A 1 118 ? 9.145 -6.020 -22.844 1.00 87.06 118 LEU A O 1
ATOM 882 N N . VAL A 1 119 ? 11.331 -5.708 -23.284 1.00 84.44 119 VAL A N 1
ATOM 883 C CA . VAL A 1 119 ? 11.700 -5.296 -21.917 1.00 84.44 119 VAL A CA 1
ATOM 884 C C . VAL A 1 119 ? 10.931 -4.040 -21.514 1.00 84.44 119 VAL A C 1
ATOM 886 O O . VAL A 1 119 ? 10.303 -4.018 -20.458 1.00 84.44 119 VAL A O 1
ATOM 889 N N . THR A 1 120 ? 10.900 -3.022 -22.378 1.00 85.56 120 THR A N 1
ATOM 890 C CA . THR A 1 120 ? 10.129 -1.797 -22.128 1.00 85.56 120 THR A CA 1
ATOM 891 C C . THR A 1 120 ? 8.638 -2.094 -21.959 1.00 85.56 120 THR A C 1
ATOM 893 O O . THR A 1 120 ? 8.027 -1.596 -21.016 1.00 85.56 120 THR A O 1
ATOM 896 N N . THR A 1 121 ? 8.044 -2.937 -22.811 1.00 89.19 121 THR A N 1
ATOM 897 C CA . THR A 1 121 ? 6.627 -3.321 -22.689 1.00 89.19 121 THR A CA 1
ATOM 898 C C . THR A 1 121 ? 6.329 -4.028 -21.367 1.00 89.19 121 THR A C 1
ATOM 900 O O . THR A 1 121 ? 5.331 -3.702 -20.726 1.00 89.19 121 THR A O 1
ATOM 903 N N . ILE A 1 122 ? 7.188 -4.953 -20.925 1.00 86.94 122 ILE A N 1
ATOM 904 C CA . ILE A 1 122 ? 7.016 -5.639 -19.636 1.00 86.94 122 ILE A CA 1
ATOM 905 C C . ILE A 1 122 ? 7.113 -4.645 -18.476 1.00 86.94 122 ILE A C 1
ATOM 907 O O . ILE A 1 122 ? 6.257 -4.673 -17.594 1.00 86.94 122 ILE A O 1
ATOM 911 N N . LEU A 1 123 ? 8.097 -3.741 -18.488 1.00 85.12 123 LEU A N 1
ATOM 912 C CA . LEU A 1 123 ? 8.270 -2.738 -17.430 1.00 85.12 123 LEU A CA 1
ATOM 913 C C . LEU A 1 123 ? 7.054 -1.810 -17.303 1.00 85.12 123 LEU A C 1
ATOM 915 O O . LEU A 1 123 ? 6.625 -1.523 -16.185 1.00 85.12 123 LEU A O 1
ATOM 919 N N . TRP A 1 124 ? 6.470 -1.380 -18.426 1.00 89.75 124 TRP A N 1
ATOM 920 C CA . TRP A 1 124 ? 5.216 -0.618 -18.436 1.00 89.75 124 TRP A CA 1
ATOM 921 C C . TRP A 1 124 ? 4.021 -1.450 -17.966 1.00 89.75 124 TRP A C 1
ATOM 923 O O . TRP A 1 124 ? 3.146 -0.927 -17.276 1.00 89.75 124 TRP A O 1
ATOM 933 N N . GLY A 1 125 ? 3.977 -2.736 -18.316 1.00 92.06 125 GLY A N 1
ATOM 934 C CA . GLY A 1 125 ? 2.940 -3.657 -17.857 1.00 92.06 125 GLY A CA 1
ATOM 935 C C . GLY A 1 125 ? 2.950 -3.834 -16.339 1.00 92.06 125 GLY A C 1
ATOM 936 O O . GLY A 1 125 ? 1.902 -3.706 -15.711 1.00 92.06 125 GLY A O 1
ATOM 937 N N . ILE A 1 126 ? 4.130 -4.048 -15.748 1.00 87.56 126 ILE A N 1
ATOM 938 C CA . ILE A 1 126 ? 4.310 -4.149 -14.291 1.00 87.56 126 ILE A CA 1
ATOM 939 C C . ILE A 1 126 ? 3.895 -2.839 -13.614 1.00 87.56 126 ILE A C 1
ATOM 941 O O . ILE A 1 126 ? 3.075 -2.871 -12.703 1.00 87.56 126 ILE A O 1
ATOM 945 N N . LEU A 1 127 ? 4.365 -1.691 -14.117 1.00 88.12 127 LEU A N 1
ATOM 946 C CA . LEU A 1 127 ? 3.985 -0.377 -13.585 1.00 88.12 127 LEU A CA 1
ATOM 947 C C . LEU A 1 127 ? 2.470 -0.154 -13.617 1.00 88.12 127 LEU A C 1
ATOM 949 O O . LEU A 1 127 ? 1.880 0.305 -12.645 1.00 88.12 127 LEU A O 1
ATOM 953 N N . THR A 1 128 ? 1.828 -0.482 -14.739 1.00 93.56 128 THR A N 1
ATOM 954 C CA . THR A 1 128 ? 0.376 -0.325 -14.895 1.00 93.56 128 THR A CA 1
ATOM 955 C C . THR A 1 128 ? -0.369 -1.224 -13.918 1.00 93.56 128 THR A C 1
ATOM 957 O O . THR A 1 128 ? -1.333 -0.787 -13.292 1.00 93.56 128 THR A O 1
ATOM 960 N N . LEU A 1 129 ? 0.086 -2.470 -13.766 1.00 91.56 129 LEU A N 1
ATOM 961 C CA . LEU A 1 129 ? -0.495 -3.423 -12.830 1.00 91.56 129 LEU A CA 1
ATOM 962 C C . LEU A 1 129 ? -0.384 -2.916 -11.388 1.00 91.56 129 LEU A C 1
ATOM 964 O O . LEU A 1 129 ? -1.366 -2.973 -10.654 1.00 91.56 129 LEU A O 1
ATOM 968 N N . GLU A 1 130 ? 0.776 -2.385 -11.008 1.00 90.12 130 GLU A N 1
ATOM 969 C CA . GLU A 1 130 ? 1.033 -1.844 -9.674 1.00 90.12 130 GLU A CA 1
ATOM 970 C C . GLU A 1 130 ? 0.193 -0.597 -9.387 1.00 90.12 130 GLU A C 1
ATOM 972 O O . GLU A 1 130 ? -0.472 -0.534 -8.356 1.00 90.12 130 GLU A O 1
ATOM 977 N N . VAL A 1 131 ? 0.110 0.348 -10.329 1.00 92.06 131 VAL A N 1
ATOM 978 C CA . VAL A 1 131 ? -0.730 1.549 -10.187 1.00 92.06 131 VAL A CA 1
ATOM 979 C C . VAL A 1 131 ? -2.213 1.187 -10.073 1.00 92.06 131 VAL A C 1
ATOM 981 O O . VAL A 1 131 ? -2.922 1.746 -9.237 1.00 92.06 131 VAL A O 1
ATOM 984 N N . VAL A 1 132 ? -2.700 0.242 -10.884 1.00 95.38 132 VAL A N 1
ATOM 985 C CA . VAL A 1 132 ? -4.095 -0.226 -10.815 1.00 95.38 132 VAL A CA 1
ATOM 986 C C . VAL A 1 132 ? -4.362 -0.934 -9.491 1.00 95.38 132 VAL A C 1
ATOM 988 O O . VAL A 1 132 ? -5.382 -0.674 -8.852 1.00 95.38 132 VAL A O 1
ATOM 991 N N . TYR A 1 133 ? -3.446 -1.799 -9.057 1.00 92.88 133 TYR A N 1
ATOM 992 C CA . TYR A 1 133 ? -3.543 -2.479 -7.773 1.00 92.88 133 TYR A CA 1
ATOM 993 C C . TYR A 1 133 ? -3.575 -1.478 -6.608 1.00 92.88 133 TYR A C 1
ATOM 995 O O . TYR A 1 133 ? -4.491 -1.537 -5.785 1.00 92.88 133 TYR A O 1
ATOM 1003 N N . GLY A 1 134 ? -2.647 -0.517 -6.579 1.00 91.19 134 GLY A N 1
ATOM 1004 C CA . GLY A 1 134 ? -2.604 0.553 -5.583 1.00 91.19 134 GLY A CA 1
ATOM 1005 C C . GLY A 1 134 ? -3.899 1.363 -5.573 1.00 91.19 134 GLY A C 1
ATOM 1006 O O . GLY A 1 134 ? -4.504 1.553 -4.520 1.00 91.19 134 GLY A O 1
ATOM 1007 N N . ALA A 1 135 ? -4.416 1.753 -6.743 1.00 94.56 135 ALA A N 1
ATOM 1008 C CA . ALA A 1 135 ? -5.685 2.475 -6.848 1.00 94.56 135 ALA A CA 1
ATOM 1009 C C . ALA A 1 135 ? -6.862 1.696 -6.232 1.00 94.56 135 ALA A C 1
ATOM 1011 O O . ALA A 1 135 ? -7.654 2.267 -5.478 1.00 94.56 135 ALA A O 1
ATOM 1012 N N . VAL A 1 136 ? -6.963 0.389 -6.502 1.00 94.88 136 VAL A N 1
ATOM 1013 C CA . VAL A 1 136 ? -7.986 -0.481 -5.895 1.00 94.88 136 VAL A CA 1
ATOM 1014 C C . VAL A 1 136 ? -7.782 -0.592 -4.383 1.00 94.88 136 VAL A C 1
ATOM 1016 O O . VAL A 1 136 ? -8.746 -0.475 -3.625 1.00 94.88 136 VAL A O 1
ATOM 1019 N N . TYR A 1 137 ? -6.542 -0.772 -3.929 1.00 93.19 137 TYR A N 1
ATOM 1020 C CA . TYR A 1 137 ? -6.205 -0.875 -2.511 1.00 93.19 137 TYR A CA 1
ATOM 1021 C C . TYR A 1 137 ? -6.578 0.397 -1.732 1.00 93.19 137 TYR A C 1
ATOM 1023 O O . TYR A 1 137 ? -7.286 0.318 -0.725 1.00 93.19 137 TYR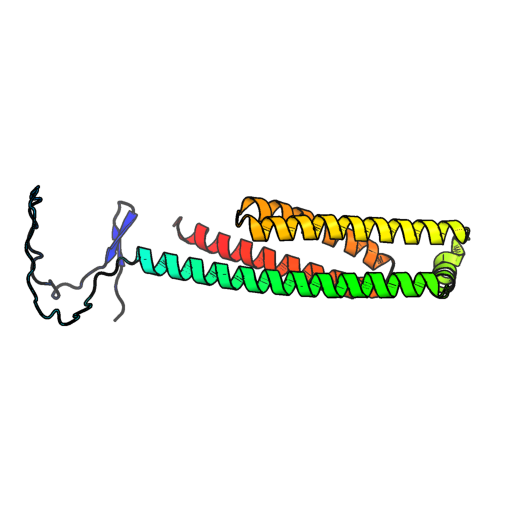 A O 1
ATOM 1031 N N . TYR A 1 138 ? -6.198 1.580 -2.222 1.00 93.50 138 TYR A N 1
ATOM 1032 C CA . TYR A 1 138 ? -6.542 2.849 -1.574 1.00 93.50 138 TYR A CA 1
ATOM 1033 C C . TYR A 1 138 ? -8.035 3.171 -1.650 1.00 93.50 138 TYR A C 1
ATOM 1035 O O . TYR A 1 138 ? -8.575 3.752 -0.706 1.00 93.50 138 TYR A O 1
ATOM 1043 N N . ALA A 1 139 ? -8.733 2.753 -2.710 1.00 94.88 139 ALA A N 1
ATOM 1044 C CA . ALA A 1 139 ? -10.189 2.861 -2.772 1.00 94.88 139 ALA A CA 1
ATOM 1045 C C . ALA A 1 139 ? -10.861 2.019 -1.673 1.00 94.88 139 ALA A C 1
ATOM 1047 O O . ALA A 1 139 ? -11.740 2.519 -0.966 1.00 94.88 139 ALA A O 1
ATOM 1048 N N . LEU A 1 140 ? -10.406 0.777 -1.467 1.00 93.38 140 LEU A N 1
ATOM 1049 C CA . LEU A 1 140 ? -10.887 -0.086 -0.382 1.00 93.38 140 LEU A CA 1
ATOM 1050 C C . LEU A 1 140 ? -10.553 0.490 0.998 1.00 93.38 140 LEU A C 1
ATOM 1052 O O . LEU A 1 140 ? -11.399 0.459 1.893 1.00 93.38 140 LEU A O 1
ATOM 1056 N N . ALA A 1 141 ? -9.357 1.055 1.173 1.00 91.38 141 ALA A N 1
ATOM 1057 C CA . ALA A 1 141 ? -8.952 1.693 2.422 1.00 91.38 141 ALA A CA 1
ATOM 1058 C C . ALA A 1 141 ? -9.809 2.931 2.738 1.00 91.38 141 ALA A C 1
ATOM 1060 O O . ALA A 1 141 ? -10.310 3.072 3.855 1.00 91.38 141 ALA A O 1
ATOM 1061 N N . GLY A 1 142 ? -10.059 3.786 1.741 1.00 92.81 142 GLY A N 1
ATOM 1062 C CA . GLY A 1 142 ? -10.963 4.931 1.867 1.00 92.81 142 GLY A CA 1
ATOM 1063 C C . GLY A 1 142 ? -12.396 4.503 2.192 1.00 92.81 142 GLY A C 1
ATOM 1064 O O . GLY A 1 142 ? -13.033 5.071 3.081 1.00 92.81 142 GLY A O 1
ATOM 1065 N N . GLN A 1 143 ? -12.889 3.441 1.548 1.00 93.12 143 GLN A N 1
ATOM 1066 C CA . GLN A 1 143 ? -14.204 2.870 1.842 1.00 93.12 143 GLN A CA 1
ATOM 1067 C C . GLN A 1 143 ? -14.282 2.293 3.265 1.00 93.12 143 GLN A C 1
ATOM 1069 O O . GLN A 1 143 ? -15.305 2.447 3.941 1.00 93.12 143 GLN A O 1
ATOM 1074 N N . ALA A 1 144 ? -13.222 1.640 3.745 1.00 89.62 144 ALA A N 1
ATOM 1075 C CA . ALA A 1 144 ? -13.153 1.111 5.106 1.00 89.62 144 ALA A CA 1
ATOM 1076 C C . ALA A 1 144 ? -13.190 2.236 6.153 1.00 89.62 144 ALA A C 1
ATOM 1078 O O . ALA A 1 144 ? -13.970 2.149 7.105 1.00 89.62 144 ALA A O 1
ATOM 1079 N N . LEU A 1 145 ? -12.433 3.316 5.929 1.00 88.94 145 LEU A N 1
ATOM 1080 C CA . LEU A 1 145 ? -12.441 4.509 6.782 1.00 88.94 145 LEU A CA 1
ATOM 1081 C C . LEU A 1 145 ? -13.821 5.180 6.817 1.00 88.94 145 LEU A C 1
ATOM 1083 O O . LEU A 1 145 ? -14.292 5.567 7.885 1.00 88.94 145 LEU A O 1
ATOM 1087 N N . TRP A 1 146 ? -14.509 5.258 5.675 1.00 93.38 146 TRP A N 1
ATOM 1088 C CA . TRP A 1 146 ? -15.838 5.869 5.599 1.00 93.38 146 TRP A CA 1
ATOM 1089 C C . TRP A 1 146 ? -16.926 5.027 6.274 1.00 93.38 146 TRP A C 1
ATOM 1091 O O . TRP A 1 146 ? -17.810 5.553 6.947 1.00 93.38 146 TRP A O 1
ATOM 1101 N N . THR A 1 147 ? -16.891 3.704 6.088 1.00 89.50 147 THR A N 1
ATOM 1102 C CA . THR A 1 147 ? -17.968 2.811 6.550 1.00 89.50 147 THR A CA 1
ATOM 1103 C C . THR A 1 147 ? -17.857 2.406 8.017 1.00 89.50 147 THR A C 1
ATOM 1105 O O . THR A 1 147 ? -18.846 1.918 8.567 1.00 89.50 147 THR A O 1
ATOM 1108 N N . LYS A 1 148 ? -16.680 2.561 8.644 1.00 84.69 148 LYS A N 1
ATOM 1109 C CA . LYS A 1 148 ? -16.377 2.161 10.036 1.00 84.69 148 LYS A CA 1
ATOM 1110 C C . LYS A 1 148 ? -16.828 0.733 10.404 1.00 84.69 148 LYS A C 1
ATOM 1112 O O . LYS A 1 148 ? -17.012 0.405 11.572 1.00 84.69 148 LYS A O 1
ATOM 1117 N N . ARG A 1 149 ? -17.012 -0.147 9.412 1.00 82.44 149 ARG A N 1
ATOM 1118 C CA . ARG A 1 149 ? -17.471 -1.533 9.598 1.00 82.44 149 ARG A CA 1
ATOM 1119 C C . ARG A 1 149 ? -16.286 -2.486 9.652 1.00 82.44 149 ARG A C 1
ATOM 1121 O O . ARG A 1 149 ? -15.499 -2.539 8.712 1.00 82.44 149 ARG A O 1
ATOM 1128 N N . SER A 1 150 ? -16.242 -3.340 10.676 1.00 78.38 150 SER A N 1
ATOM 1129 C CA . SER A 1 150 ? -15.200 -4.366 10.869 1.00 78.38 150 SER A CA 1
ATOM 1130 C C . SER A 1 150 ? -15.040 -5.340 9.690 1.00 78.38 150 SER A C 1
ATOM 1132 O O . SER A 1 150 ? -13.957 -5.871 9.465 1.00 78.38 150 SER A O 1
ATOM 1134 N N . SER A 1 151 ? -16.089 -5.551 8.888 1.00 83.81 151 SER A N 1
ATOM 1135 C CA . SER A 1 151 ? -16.013 -6.386 7.682 1.00 83.81 151 SER A CA 1
ATOM 1136 C C . SER A 1 151 ? -15.123 -5.787 6.588 1.00 83.81 151 SER A C 1
ATOM 1138 O O . SER A 1 151 ? -14.445 -6.538 5.891 1.00 83.81 151 SER A O 1
ATOM 1140 N N . SER A 1 152 ? -15.111 -4.460 6.429 1.00 84.62 152 SER A N 1
ATOM 1141 C CA . SER A 1 152 ? -14.308 -3.782 5.402 1.00 84.62 152 SER A CA 1
ATOM 1142 C C . SER A 1 152 ? -12.811 -3.903 5.700 1.00 84.62 152 SER A C 1
ATOM 1144 O O . SER A 1 152 ? -12.005 -4.056 4.787 1.00 84.62 152 SER A O 1
ATOM 1146 N N . PHE A 1 153 ? -12.443 -3.942 6.985 1.00 83.69 153 PHE A N 1
ATOM 1147 C CA . PHE A 1 153 ? -11.062 -4.151 7.423 1.00 83.69 153 PHE A CA 1
ATOM 1148 C C . PHE A 1 153 ? -10.527 -5.540 7.061 1.00 83.69 153 PHE A C 1
ATOM 1150 O O . PHE A 1 153 ? -9.365 -5.658 6.694 1.00 83.69 153 PHE A O 1
ATOM 1157 N N . LYS A 1 154 ? -11.367 -6.585 7.082 1.00 85.75 154 LYS A N 1
ATOM 1158 C CA . LYS A 1 154 ? -10.949 -7.933 6.649 1.00 85.75 154 LYS A CA 1
ATOM 1159 C C . LYS A 1 154 ? -10.605 -7.973 5.161 1.00 85.75 154 LYS A C 1
ATOM 1161 O O . LYS A 1 154 ? -9.625 -8.597 4.771 1.00 85.75 154 LYS A O 1
ATOM 1166 N N . ALA A 1 155 ? -11.406 -7.299 4.334 1.00 87.56 155 ALA A N 1
ATOM 1167 C CA . ALA A 1 155 ? -11.131 -7.189 2.904 1.00 87.56 155 ALA A CA 1
ATOM 1168 C C . ALA A 1 155 ? -9.834 -6.408 2.649 1.00 87.56 155 ALA A C 1
ATOM 1170 O O . ALA A 1 155 ? -9.013 -6.843 1.845 1.00 87.56 155 ALA A O 1
ATOM 1171 N N . LEU A 1 156 ? -9.622 -5.311 3.386 1.00 87.81 156 LEU A N 1
ATOM 1172 C CA . LEU A 1 156 ? -8.392 -4.526 3.326 1.00 87.81 156 LEU A CA 1
ATOM 1173 C C . LEU A 1 156 ? -7.162 -5.344 3.749 1.00 87.81 156 LEU A C 1
ATOM 1175 O O . LEU A 1 156 ? -6.147 -5.298 3.064 1.00 87.81 156 LEU A O 1
ATOM 1179 N N . ALA A 1 157 ? -7.258 -6.129 4.824 1.00 86.31 157 ALA A N 1
ATOM 1180 C CA . ALA A 1 157 ? -6.174 -6.992 5.290 1.00 86.31 157 ALA A CA 1
ATOM 1181 C C . ALA A 1 157 ? -5.820 -8.069 4.254 1.00 86.31 157 ALA A C 1
ATOM 1183 O O . ALA A 1 157 ? -4.649 -8.248 3.923 1.00 86.31 157 ALA A O 1
ATOM 1184 N N . ASN A 1 158 ? -6.829 -8.735 3.682 1.00 90.06 158 ASN A N 1
ATOM 1185 C CA . ASN A 1 158 ? -6.621 -9.722 2.621 1.00 90.06 158 ASN A CA 1
ATOM 1186 C C . ASN A 1 158 ? -5.977 -9.093 1.380 1.00 90.06 158 ASN A C 1
ATOM 1188 O O . ASN A 1 158 ? -5.053 -9.676 0.817 1.00 90.06 158 ASN A O 1
ATOM 1192 N N . ALA A 1 159 ? -6.434 -7.904 0.973 1.00 90.88 159 ALA A N 1
ATOM 1193 C CA . ALA A 1 159 ? -5.803 -7.154 -0.106 1.00 90.88 159 ALA A CA 1
ATOM 1194 C C . ALA A 1 159 ? -4.343 -6.833 0.249 1.00 90.88 159 ALA A C 1
ATOM 1196 O O . ALA A 1 159 ? -3.450 -7.172 -0.514 1.00 90.88 159 ALA A O 1
ATOM 1197 N N . GLY A 1 160 ? -4.077 -6.313 1.449 1.00 86.94 160 GLY A N 1
ATOM 1198 C CA . GLY A 1 160 ? -2.725 -6.019 1.932 1.00 86.94 160 GLY A CA 1
ATOM 1199 C C . GLY A 1 160 ? -1.771 -7.215 1.848 1.00 86.94 160 GLY A C 1
ATOM 1200 O O . GLY A 1 160 ? -0.641 -7.053 1.397 1.00 86.94 160 GLY A O 1
ATOM 1201 N N . VAL A 1 161 ? -2.225 -8.429 2.185 1.00 88.62 161 VAL A N 1
ATOM 1202 C CA . VAL A 1 161 ? -1.421 -9.658 2.030 1.00 88.62 161 VAL A CA 1
ATOM 1203 C C . VAL A 1 161 ? -1.050 -9.910 0.567 1.00 88.62 161 VAL A C 1
ATOM 1205 O O . VAL A 1 161 ? 0.106 -10.219 0.278 1.00 88.62 161 VAL A O 1
ATOM 1208 N N . VAL A 1 162 ? -1.995 -9.743 -0.362 1.00 91.44 162 VAL A N 1
ATOM 1209 C CA . VAL A 1 162 ? -1.722 -9.862 -1.806 1.00 91.44 162 VAL A CA 1
ATOM 1210 C C . VAL A 1 162 ? -0.692 -8.820 -2.246 1.00 91.44 162 VAL A C 1
ATOM 1212 O O . VAL A 1 162 ? 0.235 -9.161 -2.978 1.00 91.44 162 VAL A O 1
ATOM 1215 N N . GLY A 1 163 ? -0.798 -7.589 -1.743 1.00 86.62 163 GLY A N 1
ATOM 1216 C CA . GLY A 1 163 ? 0.168 -6.517 -1.991 1.00 86.62 163 GLY A CA 1
ATOM 1217 C C . GLY A 1 163 ? 1.572 -6.862 -1.509 1.00 86.62 163 GLY A C 1
ATOM 1218 O O . GLY A 1 163 ? 2.523 -6.726 -2.269 1.00 86.62 163 GLY A O 1
ATOM 1219 N N . ILE A 1 164 ? 1.713 -7.392 -0.290 1.00 85.69 164 ILE A N 1
ATOM 1220 C CA . ILE A 1 164 ? 3.010 -7.822 0.261 1.00 85.69 164 ILE A CA 1
ATOM 1221 C C . ILE A 1 164 ? 3.633 -8.919 -0.600 1.00 85.69 164 ILE A C 1
ATOM 1223 O O . ILE A 1 164 ? 4.824 -8.857 -0.895 1.00 85.69 164 ILE A O 1
ATOM 1227 N N . VAL A 1 165 ? 2.847 -9.918 -1.012 1.00 88.12 165 VAL A N 1
ATOM 1228 C CA . VAL A 1 165 ? 3.338 -11.002 -1.875 1.00 88.12 165 VAL A CA 1
ATOM 1229 C C . VAL A 1 165 ? 3.751 -10.456 -3.242 1.00 88.12 165 VAL A C 1
ATOM 1231 O O . VAL A 1 165 ? 4.821 -10.807 -3.736 1.00 88.12 165 VAL A O 1
ATOM 1234 N N . GLY A 1 166 ? 2.950 -9.564 -3.830 1.00 84.62 166 GLY A N 1
ATOM 1235 C CA . GLY A 1 166 ? 3.280 -8.889 -5.086 1.00 84.62 166 GLY A CA 1
ATOM 1236 C C . GLY A 1 166 ? 4.581 -8.096 -4.980 1.00 84.62 166 GLY A C 1
ATOM 1237 O O . GLY A 1 166 ? 5.510 -8.322 -5.750 1.00 84.62 166 GLY A O 1
ATOM 1238 N N . LEU A 1 167 ? 4.700 -7.244 -3.965 1.00 81.31 167 LEU A N 1
ATOM 1239 C CA . LEU A 1 167 ? 5.893 -6.439 -3.713 1.00 81.31 167 LEU A CA 1
ATOM 1240 C C . LEU A 1 167 ? 7.123 -7.284 -3.388 1.00 81.31 167 LEU A C 1
ATOM 1242 O O . LEU A 1 167 ? 8.220 -6.920 -3.791 1.00 81.31 167 LEU A O 1
ATOM 1246 N N . ALA A 1 168 ? 6.971 -8.426 -2.716 1.00 79.50 168 ALA A N 1
ATOM 1247 C CA . ALA A 1 168 ? 8.075 -9.355 -2.479 1.00 79.50 168 ALA A CA 1
ATOM 1248 C C . ALA A 1 168 ? 8.617 -9.940 -3.794 1.00 79.50 168 ALA A C 1
ATOM 1250 O O . ALA A 1 168 ? 9.832 -10.046 -3.971 1.00 79.50 168 ALA A O 1
ATOM 1251 N N . LEU A 1 169 ? 7.730 -10.275 -4.737 1.00 80.75 169 LEU A N 1
ATOM 1252 C CA . LEU A 1 169 ? 8.126 -10.716 -6.077 1.00 80.75 169 LEU A CA 1
ATOM 1253 C C . LEU A 1 169 ? 8.794 -9.579 -6.863 1.00 80.75 169 LEU A C 1
ATOM 1255 O O . LEU A 1 169 ? 9.798 -9.812 -7.532 1.00 80.75 169 LEU A O 1
ATOM 1259 N N . LEU A 1 170 ? 8.297 -8.345 -6.745 1.00 74.06 170 LEU A N 1
ATOM 1260 C CA . LEU A 1 170 ? 8.914 -7.169 -7.367 1.00 74.06 170 LEU A CA 1
ATOM 1261 C C . LEU A 1 170 ? 10.256 -6.775 -6.719 1.00 74.06 170 LEU A C 1
ATOM 1263 O O . LEU A 1 170 ? 11.149 -6.282 -7.410 1.00 74.06 170 LEU A O 1
ATOM 1267 N N . ALA A 1 171 ? 10.438 -7.019 -5.421 1.00 79.38 171 ALA A N 1
ATOM 1268 C CA . ALA A 1 171 ? 11.690 -6.790 -4.695 1.00 79.38 171 ALA A CA 1
ATOM 1269 C C . ALA A 1 171 ? 12.814 -7.733 -5.130 1.00 79.38 171 ALA A C 1
ATOM 1271 O O . ALA A 1 171 ? 13.989 -7.403 -4.989 1.00 79.38 171 ALA A O 1
ATOM 1272 N N . TYR A 1 172 ? 12.470 -8.884 -5.710 1.00 75.44 172 TYR A N 1
ATOM 1273 C CA . TYR A 1 172 ? 13.455 -9.751 -6.348 1.00 75.44 172 TYR A CA 1
ATOM 1274 C C . TYR A 1 172 ? 14.074 -9.105 -7.598 1.00 75.44 172 TYR A C 1
ATOM 1276 O O . TYR A 1 172 ? 15.236 -9.352 -7.913 1.00 75.44 172 TYR A O 1
ATOM 1284 N N . VAL A 1 173 ? 13.304 -8.274 -8.307 1.00 69.62 173 VAL A N 1
ATOM 1285 C CA . VAL A 1 173 ? 13.721 -7.658 -9.573 1.00 69.62 173 VAL A CA 1
ATOM 1286 C C . VAL A 1 173 ? 14.531 -6.381 -9.342 1.00 69.62 173 VAL A C 1
ATOM 1288 O O . VAL A 1 173 ? 15.468 -6.123 -10.095 1.00 69.62 173 VAL A O 1
ATOM 1291 N N . ASP A 1 174 ? 14.213 -5.606 -8.300 1.00 69.69 174 ASP A N 1
ATOM 1292 C CA . ASP A 1 174 ? 14.888 -4.338 -8.008 1.00 69.69 174 ASP A CA 1
ATOM 1293 C C . ASP A 1 174 ? 15.182 -4.160 -6.507 1.00 69.69 174 ASP A C 1
ATOM 1295 O O . ASP A 1 174 ? 14.314 -4.307 -5.647 1.00 69.69 174 ASP A O 1
ATOM 1299 N N . LYS A 1 175 ? 16.417 -3.764 -6.183 1.00 73.00 175 LYS A N 1
ATOM 1300 C CA . LYS A 1 175 ? 16.881 -3.503 -4.811 1.00 73.00 175 LYS A CA 1
ATOM 1301 C C . LYS A 1 175 ? 16.151 -2.321 -4.165 1.00 73.00 175 LYS A C 1
ATOM 1303 O O . LYS A 1 175 ? 16.055 -2.269 -2.941 1.00 73.00 175 LYS A O 1
ATOM 1308 N N . PHE A 1 176 ? 15.628 -1.388 -4.962 1.00 66.12 176 PHE A N 1
ATOM 1309 C CA . PHE A 1 176 ? 14.870 -0.237 -4.460 1.00 66.12 176 PHE A CA 1
ATOM 1310 C C . PHE A 1 176 ? 13.470 -0.620 -3.948 1.00 66.12 176 PHE A C 1
ATOM 1312 O O . PHE A 1 176 ? 12.975 -0.004 -3.002 1.00 66.12 176 PHE A O 1
ATOM 1319 N N . ASN A 1 177 ? 12.889 -1.709 -4.462 1.00 65.81 177 ASN A N 1
ATOM 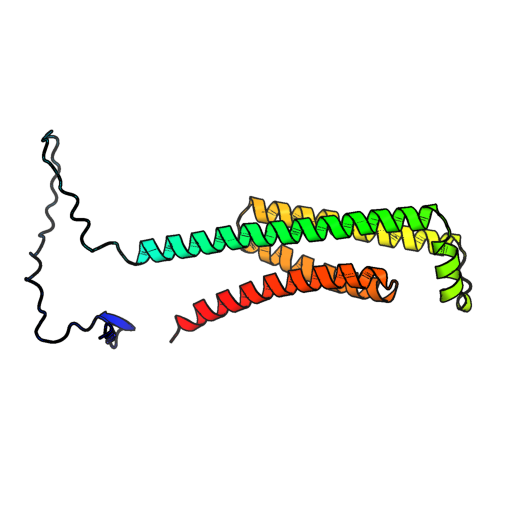1320 C CA . ASN A 1 177 ? 11.606 -2.251 -3.992 1.00 65.81 177 ASN A CA 1
ATOM 1321 C C . ASN A 1 177 ? 11.668 -2.828 -2.572 1.00 65.81 177 ASN A C 1
ATOM 1323 O O . ASN A 1 177 ? 10.637 -3.024 -1.929 1.00 65.81 177 ASN A O 1
ATOM 1327 N N . LEU A 1 178 ? 12.871 -3.035 -2.036 1.00 75.19 178 LEU A N 1
ATOM 1328 C CA . LEU A 1 178 ? 13.073 -3.525 -0.677 1.00 75.19 178 LEU A CA 1
ATOM 1329 C C . LEU A 1 178 ? 12.579 -2.528 0.389 1.00 75.19 178 LEU A C 1
ATOM 1331 O O . LEU A 1 178 ? 12.081 -2.953 1.430 1.00 75.19 178 LEU A O 1
ATOM 1335 N N . ILE A 1 179 ? 12.650 -1.216 0.128 1.00 74.94 179 ILE A N 1
ATOM 1336 C CA . ILE A 1 179 ? 12.166 -0.182 1.064 1.00 74.94 179 ILE A CA 1
ATOM 1337 C C . ILE A 1 179 ? 10.632 -0.193 1.138 1.00 74.94 179 ILE A C 1
ATOM 1339 O O . ILE A 1 179 ? 10.061 -0.159 2.229 1.00 74.94 179 ILE A O 1
ATOM 1343 N N . ILE A 1 180 ? 9.964 -0.297 -0.012 1.00 70.12 180 ILE A N 1
ATOM 1344 C CA . ILE A 1 180 ? 8.495 -0.333 -0.114 1.00 70.12 180 ILE A CA 1
ATOM 1345 C C . ILE A 1 180 ? 7.956 -1.623 0.500 1.00 70.12 180 ILE A C 1
ATOM 1347 O O . ILE A 1 180 ? 6.980 -1.594 1.251 1.00 70.12 180 ILE A O 1
ATOM 1351 N N . PHE A 1 181 ? 8.643 -2.742 0.257 1.00 74.81 181 PHE A N 1
ATOM 1352 C CA . PHE A 1 181 ? 8.367 -4.009 0.921 1.00 74.81 181 PHE A CA 1
ATOM 1353 C C . PHE A 1 181 ? 8.444 -3.878 2.451 1.00 74.81 181 PHE A C 1
ATOM 1355 O O . PHE A 1 181 ? 7.528 -4.314 3.147 1.00 74.81 181 PHE A O 1
ATOM 1362 N N . PHE A 1 182 ? 9.480 -3.222 2.986 1.00 76.69 182 PHE A N 1
ATOM 1363 C CA . PHE A 1 182 ? 9.600 -2.978 4.428 1.00 76.69 182 PHE A CA 1
ATOM 1364 C C . PHE A 1 182 ? 8.459 -2.114 4.985 1.00 76.69 182 PHE A C 1
ATOM 1366 O O . PHE A 1 182 ? 7.937 -2.414 6.061 1.00 76.69 182 PHE A O 1
ATOM 1373 N N . ALA A 1 183 ? 8.033 -1.076 4.261 1.00 73.19 183 ALA A N 1
ATOM 1374 C CA . ALA A 1 183 ? 6.904 -0.232 4.663 1.00 73.19 183 ALA A CA 1
ATOM 1375 C C . ALA A 1 183 ? 5.572 -1.011 4.690 1.00 73.19 183 ALA A C 1
ATOM 1377 O O . ALA A 1 183 ? 4.785 -0.886 5.635 1.00 73.19 183 ALA A O 1
ATOM 1378 N N . HIS A 1 184 ? 5.344 -1.872 3.698 1.00 72.81 184 HIS A N 1
ATOM 1379 C CA . HIS A 1 184 ? 4.186 -2.768 3.655 1.00 72.81 184 HIS A CA 1
ATOM 1380 C C . HIS A 1 184 ? 4.213 -3.815 4.773 1.00 72.81 184 HIS A C 1
ATOM 1382 O O . HIS A 1 184 ? 3.189 -4.073 5.409 1.00 72.81 184 HIS A O 1
ATOM 1388 N N . LEU A 1 185 ? 5.387 -4.385 5.057 1.00 74.31 185 LEU A N 1
ATOM 1389 C CA . LEU A 1 185 ? 5.570 -5.345 6.141 1.00 74.31 185 LEU A CA 1
ATOM 1390 C C . LEU A 1 185 ? 5.272 -4.713 7.507 1.00 74.31 185 LEU A C 1
ATOM 1392 O O . LEU A 1 185 ? 4.596 -5.331 8.327 1.00 74.31 185 LEU A O 1
ATOM 1396 N N . LEU A 1 186 ? 5.719 -3.475 7.741 1.00 74.56 186 LEU A N 1
ATOM 1397 C CA . LEU A 1 186 ? 5.398 -2.719 8.957 1.00 74.56 186 LEU A CA 1
ATOM 1398 C C . LEU A 1 186 ? 3.893 -2.464 9.089 1.00 74.56 186 LEU A C 1
ATOM 1400 O O . LEU A 1 186 ? 3.340 -2.614 10.178 1.00 74.56 186 LEU A O 1
ATOM 1404 N N . SER A 1 187 ? 3.226 -2.143 7.980 1.00 77.00 187 SER A N 1
ATOM 1405 C CA . SER A 1 187 ? 1.778 -1.918 7.959 1.00 77.00 187 SER A CA 1
ATOM 1406 C C . SER A 1 187 ? 0.985 -3.177 8.291 1.00 77.00 187 SER A C 1
ATOM 1408 O O . SER A 1 187 ? 0.064 -3.144 9.109 1.00 77.00 187 SER A O 1
ATOM 1410 N N . TYR A 1 188 ? 1.403 -4.312 7.737 1.00 79.56 188 TYR A N 1
ATOM 1411 C CA . TYR A 1 188 ? 0.840 -5.615 8.068 1.00 79.56 188 TYR A CA 1
ATOM 1412 C C . TYR A 1 188 ? 1.096 -6.021 9.517 1.00 79.56 188 TYR A C 1
ATOM 1414 O O . TYR A 1 188 ? 0.172 -6.457 10.202 1.00 79.56 188 TYR A O 1
ATOM 1422 N N . LEU A 1 189 ? 2.328 -5.852 10.005 1.00 80.81 189 LEU A N 1
ATOM 1423 C CA . LEU A 1 189 ? 2.680 -6.176 11.384 1.00 80.81 189 LEU A CA 1
ATOM 1424 C C . LEU A 1 189 ? 1.827 -5.360 12.360 1.00 80.81 189 LEU A C 1
ATOM 1426 O O . LEU A 1 189 ? 1.326 -5.907 13.338 1.00 80.81 189 LEU A O 1
ATOM 1430 N N . TYR A 1 190 ? 1.605 -4.078 12.068 1.00 77.69 190 TYR A N 1
ATOM 1431 C CA . TYR A 1 190 ? 0.756 -3.217 12.883 1.00 77.69 190 TYR A CA 1
ATOM 1432 C C . TYR A 1 190 ? -0.703 -3.695 12.907 1.00 77.69 190 TYR A C 1
ATOM 1434 O O . TYR A 1 190 ? -1.291 -3.834 13.981 1.00 77.69 190 TYR A O 1
ATOM 1442 N N . ALA A 1 191 ? -1.273 -4.023 11.742 1.00 76.00 191 ALA A N 1
ATOM 1443 C CA . ALA A 1 191 ? -2.621 -4.584 11.657 1.00 76.00 191 ALA A CA 1
ATOM 1444 C C . ALA A 1 191 ? -2.737 -5.917 12.415 1.00 76.00 191 ALA A C 1
ATOM 1446 O O . ALA A 1 191 ? -3.720 -6.150 13.118 1.00 76.00 191 ALA A O 1
ATOM 1447 N N . ARG A 1 192 ? -1.713 -6.774 12.333 1.00 79.50 192 ARG A N 1
ATOM 1448 C CA . ARG A 1 192 ? -1.705 -8.079 12.996 1.00 79.50 192 ARG A CA 1
ATOM 1449 C C . ARG A 1 192 ? -1.563 -7.982 14.512 1.00 79.50 192 ARG A C 1
ATOM 1451 O O . ARG A 1 192 ? -2.292 -8.657 15.232 1.00 79.50 192 ARG A O 1
ATOM 1458 N N . LEU A 1 193 ? -0.683 -7.108 14.999 1.00 81.44 193 LEU A N 1
ATOM 1459 C CA . LEU A 1 193 ? -0.544 -6.829 16.432 1.00 81.44 193 LEU A CA 1
ATOM 1460 C C . LEU A 1 19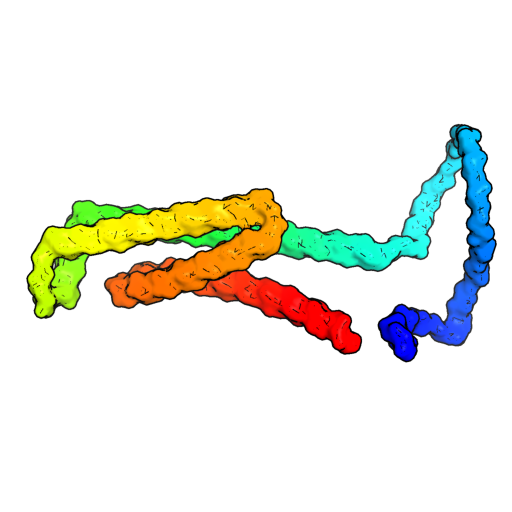3 ? -1.872 -6.364 17.039 1.00 81.44 193 LEU A C 1
ATOM 1462 O O . LEU A 1 193 ? -2.192 -6.708 18.176 1.00 81.44 193 LEU A O 1
ATOM 1466 N N . HIS A 1 194 ? -2.668 -5.625 16.267 1.00 70.50 194 HIS A N 1
ATOM 1467 C CA . HIS A 1 194 ? -3.999 -5.214 16.687 1.00 70.50 194 HIS A CA 1
ATOM 1468 C C . HIS A 1 194 ? -4.983 -6.394 16.788 1.00 70.50 194 HIS A C 1
ATOM 1470 O O . HIS A 1 194 ? -5.733 -6.484 17.762 1.00 70.50 194 HIS A O 1
ATOM 1476 N N . GLU A 1 195 ? -4.967 -7.324 15.826 1.00 78.00 195 GLU A N 1
ATOM 1477 C CA . GLU A 1 195 ? -5.779 -8.549 15.893 1.00 78.00 195 GLU A CA 1
ATOM 1478 C C . GLU A 1 195 ? -5.431 -9.401 17.121 1.00 78.00 195 GLU A C 1
ATOM 1480 O O . GLU A 1 195 ? -6.330 -9.833 17.847 1.00 78.00 195 GLU A O 1
ATOM 1485 N N . ASP A 1 196 ? -4.139 -9.600 17.389 1.00 79.12 196 ASP A N 1
ATOM 1486 C CA . ASP A 1 196 ? -3.668 -10.423 18.506 1.00 79.12 196 ASP A CA 1
ATOM 1487 C C . ASP A 1 196 ? -4.000 -9.772 19.867 1.00 79.12 196 ASP A C 1
ATOM 1489 O O . ASP A 1 196 ? -4.437 -10.454 20.802 1.00 79.12 196 ASP A O 1
ATOM 1493 N N . ALA A 1 197 ? -3.901 -8.441 19.973 1.00 73.81 197 ALA A N 1
ATOM 1494 C CA . ALA A 1 197 ? -4.319 -7.694 21.163 1.00 73.81 197 ALA A CA 1
ATOM 1495 C C . ALA A 1 197 ? -5.835 -7.792 21.422 1.00 73.81 197 ALA A C 1
ATOM 1497 O O . ALA A 1 197 ? -6.270 -7.919 22.572 1.00 73.81 197 ALA A O 1
ATOM 1498 N N . ALA A 1 198 ? -6.652 -7.773 20.366 1.00 71.38 198 ALA A N 1
ATOM 1499 C CA . ALA A 1 198 ? -8.097 -7.956 20.476 1.00 71.38 198 ALA A CA 1
ATOM 1500 C C . ALA A 1 198 ? -8.469 -9.402 20.866 1.00 71.38 198 ALA A C 1
ATOM 1502 O O . ALA A 1 198 ? -9.362 -9.616 21.692 1.00 71.38 198 ALA A O 1
ATOM 1503 N N . ALA A 1 199 ? -7.760 -10.399 20.329 1.00 73.31 199 ALA A N 1
ATOM 1504 C CA . ALA A 1 199 ? -7.981 -11.809 20.644 1.00 73.31 199 ALA A CA 1
ATOM 1505 C C . ALA A 1 199 ? -7.679 -12.132 22.119 1.00 73.31 199 ALA A C 1
ATOM 1507 O O . ALA A 1 199 ? -8.501 -12.774 22.779 1.00 73.31 199 ALA A O 1
ATOM 1508 N N . LEU A 1 200 ? -6.572 -11.623 22.674 1.00 73.44 200 LEU A N 1
ATOM 1509 C CA . LEU A 1 200 ? -6.212 -11.813 24.089 1.00 73.44 200 LEU A CA 1
ATOM 1510 C C . LEU A 1 200 ? -7.276 -11.264 25.053 1.00 73.44 200 LEU A C 1
ATOM 1512 O O . LEU A 1 200 ? -7.570 -11.895 26.070 1.00 73.44 200 LEU A O 1
ATOM 1516 N N . ARG A 1 201 ? -7.924 -10.142 24.711 1.00 61.28 201 ARG A N 1
ATOM 1517 C CA . ARG A 1 201 ? -9.043 -9.603 25.505 1.00 61.28 201 ARG A CA 1
ATOM 1518 C C . ARG A 1 201 ? -10.253 -10.528 25.517 1.00 61.28 201 ARG A C 1
ATOM 1520 O O . ARG A 1 201 ? -10.860 -10.719 26.563 1.00 61.28 201 ARG A O 1
ATOM 1527 N N . THR A 1 202 ? -10.597 -11.124 24.378 1.00 66.81 202 THR A N 1
ATOM 1528 C CA . THR A 1 202 ? -11.762 -12.024 24.297 1.00 66.81 202 THR A CA 1
ATOM 1529 C C . THR A 1 202 ? -11.505 -13.395 24.932 1.00 66.81 202 THR A C 1
ATOM 1531 O O . THR A 1 202 ? -12.424 -13.981 25.502 1.00 66.81 202 THR A O 1
ATOM 1534 N N . GLY A 1 203 ? -10.260 -13.884 24.905 1.00 59.22 203 GLY A N 1
ATOM 1535 C CA . GLY A 1 203 ? -9.847 -15.113 25.591 1.00 59.22 203 GLY A CA 1
ATOM 1536 C C . GLY A 1 203 ? -9.872 -14.998 27.119 1.00 59.22 203 GLY A C 1
ATOM 1537 O O . GLY A 1 203 ? -10.232 -15.960 27.793 1.00 59.22 203 GLY A O 1
ATOM 1538 N N . SER A 1 204 ? -9.575 -13.814 27.666 1.00 50.44 204 SER A N 1
ATOM 1539 C 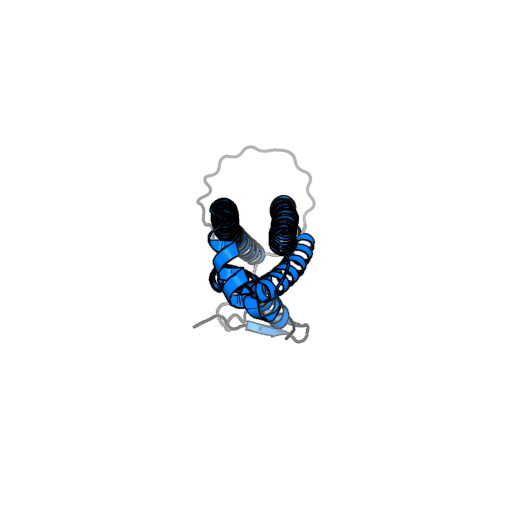CA . SER A 1 204 ? -9.594 -13.564 29.116 1.00 50.44 204 SER A CA 1
ATOM 1540 C C . SER A 1 204 ? -10.999 -13.519 29.736 1.00 50.44 204 SER A C 1
ATOM 1542 O O . SER A 1 204 ? -11.113 -13.602 30.953 1.00 50.44 204 SER A O 1
ATOM 1544 N N . CYS A 1 205 ? -12.068 -13.410 28.939 1.00 51.66 205 CYS A N 1
ATOM 1545 C CA . CYS A 1 205 ? -13.457 -13.419 29.427 1.00 51.66 205 CYS A CA 1
ATOM 1546 C C . CYS A 1 205 ? -14.115 -14.808 29.393 1.00 51.66 205 CYS A C 1
ATOM 1548 O O . CYS A 1 205 ? -15.321 -14.919 29.609 1.00 51.66 205 CYS A O 1
ATOM 1550 N N . ARG A 1 206 ? -13.356 -15.862 29.071 1.00 48.72 206 ARG A N 1
ATOM 1551 C CA . ARG A 1 206 ? -13.866 -17.236 28.943 1.00 48.72 206 ARG A CA 1
ATOM 1552 C C . ARG A 1 206 ? -13.354 -18.197 30.025 1.00 48.72 206 ARG A C 1
ATOM 1554 O O . ARG A 1 206 ? -13.554 -19.400 29.872 1.00 48.72 206 ARG A O 1
ATOM 1561 N N . GLY A 1 207 ? -12.696 -17.671 31.062 1.00 44.91 207 GLY A N 1
ATOM 1562 C CA . GLY A 1 207 ? -12.205 -18.415 32.227 1.00 44.91 207 GLY A CA 1
ATOM 1563 C C . GLY A 1 207 ? -13.043 -18.156 33.464 1.00 44.91 207 GLY A C 1
ATOM 1564 O O . GLY A 1 207 ? -13.369 -16.971 33.696 1.00 44.91 207 GLY A O 1
#